Protein AF-A0A2P2LK93-F1 (afdb_monomer_lite)

Sequence (217 aa):
MELDEVPLDDKAKRMRDLLSSFYSPDPSTVSGNSSKYASLDAINSTSFNADQYMNFLMQKSNLEGLLQRHVEMAAEIKNLDTDLQMLVYENYNKFISATDTIKRMNNNIVGMEANMEQLLDRIMSVQSRSDGVNTSLFEKREHIEKLHHTRNLLRKVQISSSVEKSSSYTIYQLGLESVLNQRHMLMQSDSILVQCQSLRYMGIHHSRTVSEHLKMQ

Radius of gyration: 68.13 Å; chains: 1; bounding box: 137×41×182 Å

pLDDT: mean 85.32, std 15.32, range [38.38, 98.44]

InterPro domains:
  IPR014812 Vacuolar protein sorting-associated protein 51 [PTHR15954] (7-159)

Structure (mmCIF, N/CA/C/O backbone):
data_AF-A0A2P2LK93-F1
#
_entry.id   AF-A0A2P2LK93-F1
#
loop_
_atom_site.group_PDB
_atom_site.id
_atom_site.type_symbol
_atom_site.label_atom_id
_atom_site.label_alt_id
_atom_site.label_comp_id
_atom_site.label_asym_id
_atom_site.label_entity_id
_atom_site.label_seq_id
_atom_site.pdbx_PDB_ins_code
_atom_site.Cartn_x
_atom_site.Cartn_y
_atom_site.Cartn_z
_atom_site.occupancy
_atom_site.B_iso_or_equiv
_atom_site.auth_seq_id
_atom_site.auth_comp_id
_atom_site.auth_asym_id
_atom_site.auth_atom_id
_atom_site.pdbx_PDB_model_num
ATOM 1 N N . MET A 1 1 ? 23.105 -23.025 8.596 1.00 41.47 1 MET A N 1
ATOM 2 C CA . MET A 1 1 ? 22.059 -22.198 9.224 1.00 41.47 1 MET A CA 1
ATOM 3 C C . MET A 1 1 ? 20.766 -22.955 8.968 1.00 41.47 1 MET A C 1
ATOM 5 O O . MET A 1 1 ? 20.229 -22.869 7.875 1.00 41.47 1 MET A O 1
ATOM 9 N N . GLU A 1 2 ? 20.433 -23.868 9.881 1.00 38.38 2 GLU A N 1
ATOM 10 C CA . GLU A 1 2 ? 19.249 -24.736 9.805 1.00 38.38 2 GLU A CA 1
ATOM 11 C C . GLU A 1 2 ? 18.001 -23.869 9.993 1.00 38.38 2 GLU A C 1
ATOM 13 O O . GLU A 1 2 ? 17.882 -23.165 10.995 1.00 38.38 2 GLU A O 1
ATOM 18 N N . LEU A 1 3 ? 17.116 -23.866 8.997 1.00 47.88 3 LEU A N 1
ATOM 19 C CA . LEU A 1 3 ? 15.789 -23.275 9.104 1.00 47.88 3 LEU A CA 1
ATOM 20 C C . LEU A 1 3 ? 14.894 -24.305 9.788 1.00 47.88 3 LEU A C 1
ATOM 22 O O . LEU A 1 3 ? 14.377 -25.214 9.145 1.00 47.88 3 LEU A O 1
ATOM 26 N N . ASP A 1 4 ? 14.774 -24.167 11.103 1.00 49.56 4 ASP A N 1
ATOM 27 C CA . ASP A 1 4 ? 13.826 -24.907 11.928 1.00 49.56 4 ASP A CA 1
ATOM 28 C C . ASP A 1 4 ? 12.408 -24.371 11.640 1.00 49.56 4 ASP A C 1
ATOM 30 O O . ASP A 1 4 ? 11.878 -23.493 12.325 1.00 49.56 4 ASP A O 1
ATOM 34 N N . GLU A 1 5 ? 11.827 -24.823 10.525 1.00 54.38 5 GLU A N 1
ATOM 35 C CA . GLU A 1 5 ? 10.413 -24.636 10.190 1.00 54.38 5 GLU A CA 1
ATOM 36 C C . GLU A 1 5 ? 9.576 -25.497 11.143 1.00 54.38 5 GLU A C 1
ATOM 38 O O . GLU A 1 5 ? 9.179 -26.618 10.823 1.00 54.38 5 GLU A O 1
ATOM 43 N N . VAL A 1 6 ? 9.322 -24.976 12.346 1.00 58.75 6 VAL A N 1
ATOM 44 C CA . VAL A 1 6 ? 8.365 -25.579 13.280 1.00 58.75 6 VAL A CA 1
ATOM 45 C C . VAL A 1 6 ? 7.000 -25.648 12.576 1.00 58.75 6 VAL A C 1
ATOM 47 O O . VAL A 1 6 ? 6.449 -24.593 12.236 1.00 58.75 6 VAL A O 1
ATOM 50 N N . PRO A 1 7 ? 6.432 -26.848 12.345 1.00 65.25 7 PRO A N 1
ATOM 51 C CA . PRO A 1 7 ? 5.197 -27.002 11.589 1.00 65.25 7 PRO A CA 1
ATOM 52 C C . PRO A 1 7 ? 4.061 -26.179 12.207 1.00 65.25 7 PRO A C 1
ATOM 54 O O . PRO A 1 7 ? 3.822 -26.228 13.414 1.00 65.25 7 PRO A O 1
ATOM 57 N N . LEU A 1 8 ? 3.324 -25.439 11.370 1.00 60.97 8 LEU A N 1
ATOM 58 C CA . LEU A 1 8 ? 2.170 -24.595 11.737 1.00 60.97 8 LEU A CA 1
ATOM 59 C C . LEU A 1 8 ? 1.157 -25.274 12.684 1.00 60.97 8 LEU A C 1
ATOM 61 O O . LEU A 1 8 ? 0.471 -24.590 13.450 1.00 60.97 8 LEU A O 1
ATOM 65 N N . ASP A 1 9 ? 1.084 -26.605 12.656 1.00 77.50 9 ASP A N 1
ATOM 66 C CA . ASP A 1 9 ? 0.207 -27.416 13.499 1.00 77.50 9 ASP A CA 1
ATOM 67 C C . ASP A 1 9 ? 0.570 -27.347 14.994 1.00 77.50 9 ASP A C 1
ATOM 69 O O . ASP A 1 9 ? -0.321 -27.271 15.840 1.00 77.50 9 ASP A O 1
ATOM 73 N N . ASP A 1 10 ? 1.855 -27.232 15.347 1.00 85.19 10 ASP A N 1
ATOM 74 C CA . ASP A 1 10 ? 2.288 -27.148 16.749 1.00 85.19 10 ASP A CA 1
ATOM 75 C C . ASP A 1 10 ? 1.829 -25.848 17.411 1.00 85.19 10 ASP A C 1
ATOM 77 O O . ASP A 1 10 ? 1.423 -25.828 18.576 1.00 85.19 10 ASP A O 1
ATOM 81 N N . LYS A 1 11 ? 1.836 -24.744 16.657 1.00 84.12 11 LYS A N 1
ATOM 82 C CA . LYS A 1 11 ? 1.329 -23.452 17.133 1.00 84.12 11 LYS A CA 1
ATOM 83 C C . LYS A 1 11 ? -0.186 -23.498 17.321 1.00 84.12 11 LYS A C 1
ATOM 85 O O . LYS A 1 11 ? -0.689 -23.039 18.347 1.00 84.12 11 LYS A O 1
ATOM 90 N N . ALA A 1 12 ? -0.907 -24.076 16.361 1.00 86.12 12 ALA A N 1
ATOM 91 C CA . ALA A 1 12 ? -2.357 -24.225 16.433 1.00 86.12 12 ALA A CA 1
ATOM 92 C C . ALA A 1 12 ? -2.788 -25.163 17.574 1.00 86.12 12 ALA A C 1
ATOM 94 O O . ALA A 1 12 ? -3.798 -24.917 18.236 1.00 86.12 12 ALA A O 1
ATOM 95 N N . LYS A 1 13 ? -2.012 -26.217 17.842 1.00 88.88 13 LYS A N 1
ATOM 96 C CA . LYS A 1 13 ? -2.227 -27.136 18.962 1.00 88.88 13 LYS A CA 1
ATOM 97 C C . LYS A 1 13 ? -1.983 -26.452 20.308 1.00 88.88 13 LYS A C 1
ATOM 99 O O . LYS A 1 13 ? -2.876 -26.465 21.146 1.00 88.88 13 LYS A O 1
ATOM 104 N N . ARG A 1 14 ? -0.863 -25.733 20.467 1.00 88.75 14 ARG A N 1
ATOM 105 C CA . ARG A 1 14 ? -0.585 -24.935 21.680 1.00 88.75 14 ARG A CA 1
ATOM 106 C C . ARG A 1 14 ? -1.659 -23.884 21.947 1.00 88.75 14 ARG A C 1
ATOM 108 O O . ARG A 1 14 ? -2.042 -23.683 23.093 1.00 88.75 14 ARG A O 1
ATOM 115 N N . MET A 1 15 ? -2.161 -23.222 20.903 1.00 88.56 15 MET A N 1
ATOM 116 C CA . MET A 1 15 ? -3.260 -22.263 21.041 1.00 88.56 15 MET A CA 1
ATOM 117 C C . MET A 1 15 ? -4.562 -22.936 21.484 1.00 88.56 15 MET A C 1
ATOM 119 O O . MET A 1 15 ? -5.250 -22.395 22.344 1.00 88.56 15 MET A O 1
ATOM 123 N N . ARG A 1 16 ? -4.895 -24.112 20.939 1.00 87.62 16 ARG A N 1
ATOM 124 C CA . ARG A 1 16 ? -6.069 -24.884 21.372 1.00 87.62 16 ARG A CA 1
ATOM 125 C C . ARG A 1 16 ? -5.955 -25.344 22.821 1.00 87.62 16 ARG A C 1
ATOM 127 O O . ARG A 1 16 ? -6.912 -25.160 23.561 1.00 87.62 16 ARG A O 1
ATOM 134 N N . ASP A 1 17 ? -4.802 -25.862 23.237 1.00 89.62 17 ASP A N 1
ATOM 135 C CA . ASP A 1 17 ? -4.581 -26.310 24.618 1.00 89.62 17 ASP A CA 1
ATOM 136 C C . ASP A 1 17 ? -4.655 -25.135 25.606 1.00 89.62 17 ASP A C 1
ATOM 138 O O . ASP A 1 17 ? -5.280 -25.239 26.663 1.00 89.62 17 ASP A O 1
ATOM 142 N N . LEU A 1 18 ? -4.095 -23.978 25.231 1.00 90.75 18 LEU A N 1
ATOM 143 C CA . LEU A 1 18 ? -4.173 -22.759 26.033 1.00 90.75 18 LEU A CA 1
ATOM 144 C C . LEU A 1 18 ? -5.621 -22.281 26.186 1.00 90.75 18 LEU A C 1
ATOM 146 O O . LEU A 1 18 ? -6.071 -22.030 27.300 1.00 90.75 18 LEU A O 1
ATOM 150 N N . LEU A 1 19 ? -6.367 -22.191 25.083 1.00 88.31 19 LEU A N 1
ATOM 151 C CA . LEU A 1 19 ? -7.776 -21.795 25.114 1.00 88.31 19 LEU A CA 1
ATOM 152 C C . LEU A 1 19 ? -8.625 -22.816 25.882 1.00 88.31 19 LEU A C 1
ATOM 154 O O . LEU A 1 19 ? -9.484 -22.425 26.666 1.00 88.31 19 LEU A O 1
ATOM 158 N N . SER A 1 20 ? -8.351 -24.112 25.734 1.00 83.94 20 SER A N 1
ATOM 159 C CA . SER A 1 20 ? -9.028 -25.157 26.504 1.00 83.94 20 SER A CA 1
ATOM 160 C C . SER A 1 20 ? -8.798 -24.980 28.003 1.00 83.94 20 SER A C 1
ATOM 162 O O . SER A 1 20 ? -9.737 -25.144 28.770 1.00 83.94 20 SER A O 1
ATOM 164 N N . SER A 1 21 ? -7.597 -24.594 28.438 1.00 83.38 21 SER A N 1
ATOM 165 C CA . SER A 1 21 ? -7.315 -24.312 29.853 1.00 83.38 21 SER A CA 1
ATOM 166 C C . SER A 1 21 ? -8.154 -23.149 30.410 1.00 83.38 21 SER A C 1
ATOM 168 O O . SER A 1 21 ? -8.634 -23.222 31.536 1.00 83.38 21 SER A O 1
ATOM 170 N N . PHE A 1 22 ? -8.393 -22.098 29.613 1.00 81.75 22 PHE A N 1
ATOM 171 C CA . PHE A 1 22 ? -9.168 -20.924 30.043 1.00 81.75 22 PHE A CA 1
ATOM 172 C C . PHE A 1 22 ? -10.690 -21.100 29.969 1.00 81.75 22 PHE A C 1
ATOM 174 O O . PHE A 1 22 ? -11.408 -20.439 30.715 1.00 81.75 22 PHE A O 1
ATOM 181 N N . TYR A 1 23 ? -11.183 -21.947 29.062 1.00 85.25 23 TYR A N 1
ATOM 182 C CA . TYR A 1 23 ? -12.616 -22.078 28.767 1.00 85.25 23 TYR A CA 1
ATOM 183 C C . TYR A 1 23 ? -13.202 -23.461 29.089 1.00 85.25 23 TYR A C 1
ATOM 185 O O . TYR A 1 23 ? -14.392 -23.677 28.854 1.00 85.25 23 TYR A O 1
ATOM 193 N N . SER A 1 24 ? -12.413 -24.406 29.616 1.00 77.19 24 SER A N 1
ATOM 194 C CA . SER A 1 24 ? -12.973 -25.665 30.122 1.00 77.19 24 SER A CA 1
ATOM 195 C C . SER A 1 24 ? -13.895 -25.362 31.303 1.00 77.19 24 SER A C 1
ATOM 197 O O . SER A 1 24 ? -13.476 -24.655 32.221 1.00 77.19 24 SER A O 1
ATOM 199 N N . PRO A 1 25 ? -15.134 -25.881 31.314 1.00 68.38 25 PRO A N 1
ATOM 200 C CA . PRO A 1 25 ? -16.009 -25.743 32.466 1.00 68.38 25 PRO A CA 1
ATOM 201 C C . PRO A 1 25 ? -15.323 -26.378 33.674 1.00 68.38 25 PRO A C 1
ATOM 203 O O . PRO A 1 25 ? -14.997 -27.566 33.648 1.00 68.38 25 PRO A O 1
ATOM 206 N N . ASP A 1 26 ? -15.090 -25.590 34.722 1.00 54.84 26 ASP A N 1
ATOM 207 C CA . ASP A 1 26 ? -14.666 -26.118 36.013 1.00 54.84 26 ASP A CA 1
ATOM 208 C C . ASP A 1 26 ? -15.698 -27.184 36.439 1.00 54.84 26 ASP A C 1
ATOM 210 O O . ASP A 1 26 ? -16.900 -26.873 36.464 1.00 54.84 26 ASP A O 1
ATOM 214 N N . PRO A 1 27 ? -15.297 -28.436 36.747 1.00 57.62 27 PRO A N 1
ATOM 215 C CA . PRO A 1 27 ? -16.216 -29.479 37.214 1.00 57.62 27 PRO A CA 1
ATOM 216 C C . PRO A 1 27 ? -17.018 -29.068 38.462 1.00 57.62 27 PRO A C 1
ATOM 218 O O . PRO A 1 27 ? -18.046 -29.680 38.759 1.00 57.62 27 PRO A O 1
ATOM 221 N N . SER A 1 28 ? -16.623 -27.987 39.139 1.00 54.56 28 SER A N 1
ATOM 222 C CA . SER A 1 28 ? -17.391 -27.326 40.199 1.00 54.56 28 SER A CA 1
ATOM 223 C C . SER A 1 28 ? -18.741 -26.747 39.735 1.00 54.56 28 SER A C 1
ATOM 225 O O . SER A 1 28 ? -19.612 -26.499 40.564 1.00 54.56 28 SER A O 1
ATOM 227 N N . THR A 1 29 ? -18.954 -26.556 38.426 1.00 55.12 29 THR A N 1
ATOM 228 C CA . THR A 1 29 ? -20.177 -25.944 37.864 1.00 55.12 29 THR A CA 1
ATOM 229 C C . THR A 1 29 ? -21.229 -26.944 37.368 1.00 55.12 29 THR A C 1
ATOM 231 O O . THR A 1 29 ? -22.346 -26.535 37.059 1.00 55.12 29 THR A O 1
ATOM 234 N N . VAL A 1 30 ? -20.925 -28.252 37.325 1.00 51.25 30 VAL A N 1
ATOM 235 C CA . VAL A 1 30 ? -21.835 -29.275 36.751 1.00 51.25 30 VAL A CA 1
ATOM 236 C C . VAL A 1 30 ? -22.258 -30.361 37.755 1.00 51.25 30 VAL A C 1
ATOM 238 O O . VAL A 1 30 ? -23.148 -31.159 37.466 1.00 51.25 30 VAL A O 1
ATOM 241 N N . SER A 1 31 ? -21.728 -30.376 38.983 1.00 44.94 31 SER A N 1
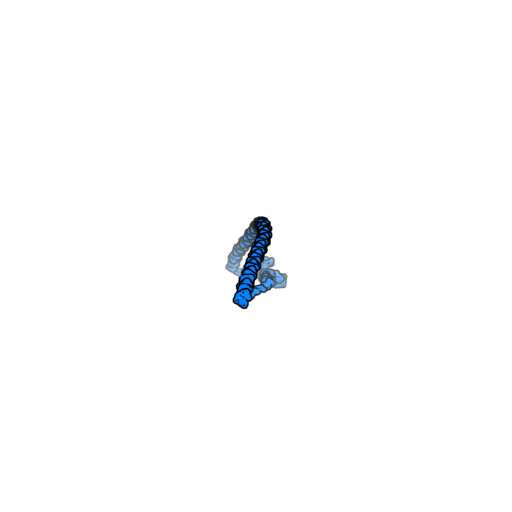ATOM 242 C CA . SER A 1 31 ? -22.169 -31.336 40.010 1.00 44.94 31 SER A CA 1
ATOM 243 C C . SER A 1 31 ? -23.376 -30.821 40.804 1.00 44.94 31 SER A C 1
ATOM 245 O O . SER A 1 31 ? -23.302 -30.479 41.982 1.00 44.94 31 SER A O 1
ATOM 247 N N . GLY A 1 32 ? -24.522 -30.748 40.133 1.00 49.50 32 GLY A N 1
ATOM 248 C CA . GLY A 1 32 ? -25.798 -30.331 40.710 1.00 49.50 32 GLY A CA 1
ATOM 249 C C . GLY A 1 32 ? -26.542 -31.423 41.477 1.00 49.50 32 GLY A C 1
ATOM 250 O O . GLY A 1 32 ? -27.755 -31.455 41.350 1.00 49.50 32 GLY A O 1
ATOM 251 N N . ASN A 1 33 ? -25.877 -32.327 42.213 1.00 50.75 33 ASN A N 1
ATOM 252 C CA . ASN A 1 33 ? -26.551 -33.318 43.072 1.00 50.75 33 ASN A CA 1
ATOM 253 C C . ASN A 1 33 ? -25.599 -34.007 44.076 1.00 50.75 33 ASN A C 1
ATOM 255 O O . ASN A 1 33 ? -25.151 -35.118 43.818 1.00 50.75 33 ASN A O 1
ATOM 259 N N . SER A 1 34 ? -25.341 -33.393 45.242 1.00 42.69 34 SER A N 1
ATOM 260 C CA . SER A 1 34 ? -25.194 -34.090 46.544 1.00 42.69 34 SER A CA 1
ATOM 261 C C . SER A 1 34 ? -24.685 -33.151 47.645 1.00 42.69 34 SER A C 1
ATOM 263 O O . SER A 1 34 ? -23.502 -32.829 47.685 1.00 42.69 34 SER A O 1
ATOM 265 N N . SER A 1 35 ? -25.579 -32.759 48.557 1.00 39.75 35 SER A N 1
ATOM 266 C CA . SER A 1 35 ? -25.348 -32.461 49.985 1.00 39.75 35 SER A CA 1
ATOM 267 C C . SER A 1 35 ? -26.412 -31.462 50.439 1.00 39.75 35 SER A C 1
ATOM 269 O O . SER A 1 35 ? -26.399 -30.302 50.043 1.00 39.75 35 SER A O 1
ATOM 271 N N . LYS A 1 36 ? -27.327 -31.894 51.313 1.00 45.50 36 LYS A N 1
ATOM 272 C CA . LYS A 1 36 ? -28.320 -31.040 51.997 1.00 45.50 36 LYS A CA 1
ATOM 273 C C . LYS A 1 36 ? -27.698 -30.039 52.990 1.00 45.50 36 LYS A C 1
ATOM 275 O O . LYS A 1 36 ? -28.417 -29.410 53.755 1.00 45.50 36 LYS A O 1
ATOM 280 N N . TYR A 1 37 ? -26.382 -29.871 52.938 1.00 46.03 37 TYR A N 1
ATOM 281 C CA . TYR A 1 37 ? -25.634 -28.817 53.595 1.00 46.03 37 TYR A CA 1
ATOM 282 C C . TYR A 1 37 ? -24.634 -28.276 52.571 1.00 46.03 37 TYR A C 1
ATOM 284 O O . TYR A 1 37 ? -23.429 -28.509 52.673 1.00 46.03 37 TYR A O 1
ATOM 292 N N . ALA A 1 38 ? -25.119 -27.567 51.545 1.00 49.81 38 ALA A N 1
ATOM 293 C CA . ALA A 1 38 ? -24.309 -26.468 51.033 1.00 49.81 38 ALA A CA 1
ATOM 294 C C . ALA A 1 38 ? -23.956 -25.647 52.277 1.00 49.81 38 ALA A C 1
ATOM 296 O O . ALA A 1 38 ? -24.869 -25.262 53.010 1.00 49.81 38 ALA A O 1
ATOM 297 N N . SER A 1 39 ? -22.662 -25.564 52.602 1.00 58.31 39 SER A N 1
ATOM 298 C CA . SER A 1 39 ? -22.162 -24.890 53.803 1.00 58.31 39 SER A CA 1
ATOM 299 C C . SER A 1 39 ? -22.986 -23.626 54.014 1.00 58.31 39 SER A C 1
ATOM 301 O O . SER A 1 39 ? -23.055 -22.818 53.092 1.00 58.31 39 SER A O 1
ATOM 303 N N . LEU A 1 40 ? -23.668 -23.472 55.156 1.00 59.81 40 LEU A N 1
ATOM 304 C CA . LEU A 1 40 ? -24.533 -22.305 55.377 1.00 59.81 40 LEU A CA 1
ATOM 305 C C . LEU A 1 40 ? -23.759 -20.977 55.211 1.00 59.81 40 LEU A C 1
ATOM 307 O O . LEU A 1 40 ? -24.388 -19.950 55.015 1.00 59.81 40 LEU A O 1
ATOM 311 N N . ASP A 1 41 ? -22.418 -21.011 55.212 1.00 61.50 41 ASP A N 1
ATOM 312 C CA . ASP A 1 41 ? -21.501 -19.904 54.901 1.00 61.50 41 ASP A CA 1
ATOM 313 C C . ASP A 1 41 ? -21.276 -19.614 53.395 1.00 61.50 41 ASP A C 1
ATOM 315 O O . ASP A 1 41 ? -20.543 -18.688 53.046 1.00 61.50 41 ASP A O 1
ATOM 319 N N . ALA A 1 42 ? -21.868 -20.373 52.469 1.00 73.75 42 ALA A N 1
ATOM 320 C CA . ALA A 1 42 ? -21.656 -20.223 51.026 1.00 73.75 42 ALA A CA 1
ATOM 321 C C . ALA A 1 42 ? -22.516 -19.094 50.419 1.00 73.75 42 ALA A C 1
ATOM 323 O O . ALA A 1 42 ? -23.466 -19.343 49.674 1.00 73.75 42 ALA A O 1
ATOM 324 N N . ILE A 1 43 ? -22.148 -17.843 50.709 1.00 81.69 43 ILE A N 1
ATOM 325 C CA . ILE A 1 43 ? -22.846 -16.621 50.259 1.00 81.69 43 ILE A CA 1
ATOM 326 C C . ILE A 1 43 ? -22.917 -16.449 48.729 1.00 81.69 43 ILE A C 1
ATOM 328 O O . ILE A 1 43 ? -23.822 -15.794 48.227 1.00 81.69 43 ILE A O 1
ATOM 332 N N . ASN A 1 44 ? -22.001 -17.075 47.983 1.00 85.06 44 ASN A N 1
ATOM 333 C CA . ASN A 1 44 ? -21.920 -16.989 46.518 1.00 85.06 44 ASN A CA 1
ATOM 334 C C . ASN A 1 44 ? -22.750 -18.065 45.790 1.00 85.06 44 ASN A C 1
ATOM 336 O O . ASN A 1 44 ? -22.669 -18.197 44.570 1.00 85.06 44 ASN A O 1
ATOM 340 N N . SER A 1 45 ? -23.509 -18.886 46.523 1.00 87.38 45 SER A N 1
ATOM 341 C CA . SER A 1 45 ? -24.330 -19.943 45.932 1.00 87.38 45 SER A CA 1
ATOM 342 C C . SER A 1 45 ? -25.626 -19.387 45.336 1.00 87.38 45 SER A C 1
ATOM 344 O O . SER A 1 45 ? -26.286 -18.538 45.927 1.00 87.38 45 SER A O 1
ATOM 346 N N . THR A 1 46 ? -26.067 -19.943 44.206 1.00 84.06 46 THR A N 1
ATOM 347 C CA . THR A 1 46 ? -27.353 -19.599 43.571 1.00 84.06 46 THR A CA 1
ATOM 348 C C . THR A 1 46 ? -28.574 -19.942 44.431 1.00 84.06 46 THR A C 1
ATOM 350 O O . THR A 1 46 ? -29.666 -19.454 44.162 1.00 84.06 46 THR A O 1
ATOM 353 N N . SER A 1 47 ? -28.409 -20.784 45.455 1.00 85.75 47 SER A N 1
ATOM 354 C CA . SER A 1 47 ? -29.444 -21.138 46.434 1.00 85.75 47 SER A CA 1
ATOM 355 C C . SER A 1 47 ? -29.266 -20.432 47.784 1.00 85.75 47 SER A C 1
ATOM 357 O O . SER A 1 47 ? -29.778 -20.913 48.795 1.00 85.75 47 SER A O 1
ATOM 359 N N . PHE A 1 48 ? -28.507 -19.333 47.835 1.00 87.31 48 PHE A N 1
ATOM 360 C CA . PHE A 1 48 ? -28.290 -18.577 49.066 1.00 87.31 48 PHE A CA 1
ATOM 361 C C . PHE A 1 48 ? -29.610 -18.042 49.646 1.00 87.31 48 PHE A C 1
ATOM 363 O O . PHE A 1 48 ? -30.425 -17.445 48.942 1.00 87.31 48 PHE A O 1
ATOM 370 N N . ASN A 1 49 ? -29.812 -18.245 50.950 1.00 86.25 49 ASN A N 1
ATOM 371 C CA . ASN A 1 49 ? -30.957 -17.728 51.693 1.00 86.25 49 ASN A CA 1
ATOM 372 C C . ASN A 1 49 ? -30.462 -16.830 52.836 1.00 86.25 49 ASN A C 1
ATOM 374 O O . ASN A 1 49 ? -29.860 -17.312 53.798 1.00 86.25 49 ASN A O 1
ATOM 378 N N . ALA A 1 50 ? -30.733 -15.527 52.722 1.00 87.75 50 ALA A N 1
ATOM 379 C CA . ALA A 1 50 ? -30.253 -14.519 53.664 1.00 87.75 50 ALA A CA 1
ATOM 380 C C . ALA A 1 50 ? -30.788 -14.730 55.089 1.00 87.75 50 ALA A C 1
ATOM 382 O O . ALA A 1 50 ? -30.036 -14.586 56.050 1.00 87.75 50 ALA A O 1
ATOM 383 N N . ASP A 1 51 ? -32.054 -15.131 55.234 1.00 87.88 51 ASP A N 1
ATOM 384 C CA . ASP A 1 51 ? -32.678 -15.334 56.543 1.00 87.88 51 ASP A CA 1
ATOM 385 C C . ASP A 1 51 ? -32.054 -16.521 57.288 1.00 87.88 51 ASP A C 1
ATOM 387 O O . ASP A 1 51 ? -31.766 -16.432 58.482 1.00 87.88 51 ASP A O 1
ATOM 391 N N . GLN A 1 52 ? -31.796 -17.637 56.599 1.00 88.00 52 GLN A N 1
ATOM 392 C CA . GLN A 1 52 ? -31.125 -18.801 57.192 1.00 88.00 52 GLN A CA 1
ATOM 393 C C . GLN A 1 52 ? -29.671 -18.492 57.557 1.00 88.00 52 GLN A C 1
ATOM 395 O O . GLN A 1 52 ? -29.224 -18.874 58.640 1.00 88.00 52 GLN A O 1
ATOM 400 N N . TYR A 1 53 ? -28.955 -17.764 56.696 1.00 87.50 53 TYR A N 1
ATOM 401 C CA . TYR A 1 53 ? -27.590 -17.313 56.968 1.00 87.50 53 TYR A CA 1
ATOM 402 C C . TYR A 1 53 ? -27.528 -16.389 58.189 1.00 87.50 53 TYR A C 1
ATOM 404 O O . TYR A 1 53 ? -26.696 -16.589 59.072 1.00 87.50 53 TYR A O 1
ATOM 412 N N . MET A 1 54 ? -28.451 -15.429 58.289 1.00 88.06 54 MET A N 1
ATOM 413 C CA . MET A 1 54 ? -28.503 -14.484 59.403 1.00 88.06 54 MET A CA 1
ATOM 414 C C . MET A 1 54 ? -28.851 -15.174 60.725 1.00 88.06 54 MET A C 1
ATOM 416 O O . MET A 1 54 ? -28.191 -14.934 61.735 1.00 88.06 54 MET A O 1
ATOM 420 N N . ASN A 1 55 ? -29.833 -16.084 60.724 1.00 87.81 55 ASN A N 1
ATOM 421 C CA . ASN A 1 55 ? -30.172 -16.882 61.907 1.00 87.81 55 ASN A CA 1
ATOM 422 C C . ASN A 1 55 ? -28.985 -17.736 62.377 1.00 87.81 55 ASN A C 1
ATOM 424 O O . ASN A 1 55 ? -28.715 -17.822 63.576 1.00 87.81 55 ASN A O 1
ATOM 428 N N . PHE A 1 56 ? -28.246 -18.334 61.441 1.00 85.94 56 PHE A N 1
ATOM 429 C CA . PHE A 1 56 ? -27.030 -19.084 61.741 1.00 85.94 56 PHE A CA 1
ATOM 430 C C . PHE A 1 56 ? -25.928 -18.189 62.331 1.00 85.94 56 PHE A C 1
ATOM 432 O O . PHE A 1 56 ? -25.318 -18.546 63.341 1.00 85.94 56 PHE A O 1
ATOM 439 N N . LEU A 1 57 ? -25.712 -16.998 61.764 1.00 85.94 57 LEU A N 1
ATOM 440 C CA . LEU A 1 57 ? -24.744 -16.020 62.268 1.00 85.94 57 LEU A CA 1
ATOM 441 C C . LEU A 1 57 ? -25.084 -15.549 63.683 1.00 85.94 57 LEU A C 1
ATOM 443 O O . LEU A 1 57 ? -24.202 -15.528 64.540 1.00 85.94 57 LEU A O 1
ATOM 447 N N . MET A 1 58 ? -26.354 -15.239 63.950 1.00 86.19 58 MET A N 1
ATOM 448 C CA . MET A 1 58 ? -26.827 -14.828 65.276 1.00 86.19 58 MET A CA 1
ATOM 449 C C . MET A 1 58 ? -26.648 -15.916 66.341 1.00 86.19 58 MET A C 1
ATOM 451 O O . MET A 1 58 ? -26.408 -15.595 67.500 1.00 86.19 58 MET A O 1
ATOM 455 N N . GLN A 1 59 ? -26.758 -17.197 65.971 1.00 87.06 59 GLN A N 1
ATOM 456 C CA . GLN A 1 59 ? -26.534 -18.312 66.900 1.00 87.06 59 GLN A CA 1
ATOM 457 C C . GLN A 1 59 ? -25.045 -18.594 67.150 1.00 87.06 59 GLN A C 1
ATOM 459 O O . GLN A 1 59 ? -24.689 -19.099 68.213 1.00 87.06 59 GLN A O 1
ATOM 464 N N . LYS A 1 60 ? -24.175 -18.303 66.175 1.00 85.38 60 LYS A N 1
ATOM 465 C CA . LYS A 1 60 ? -22.758 -18.702 66.189 1.00 85.38 60 LYS A CA 1
ATOM 466 C C . LYS A 1 60 ? -21.793 -17.585 66.602 1.00 85.38 60 LYS A C 1
ATOM 468 O O . LYS A 1 60 ? -20.686 -17.885 67.044 1.00 85.38 60 LYS A O 1
ATOM 473 N N . SER A 1 61 ? -22.178 -16.318 66.455 1.00 85.94 61 SER A N 1
ATOM 474 C CA . SER A 1 61 ? -21.320 -15.155 66.721 1.00 85.94 61 SER A CA 1
ATOM 475 C C . SER A 1 61 ? -21.858 -14.278 67.853 1.00 85.94 61 SER A C 1
ATOM 477 O O . SER A 1 61 ? -23.060 -14.208 68.097 1.00 85.94 61 SER A O 1
ATOM 479 N N . ASN A 1 62 ? -20.950 -13.615 68.573 1.00 90.31 62 ASN A N 1
ATOM 480 C CA . ASN A 1 62 ? -21.305 -12.576 69.537 1.00 90.31 62 ASN A CA 1
ATOM 481 C C . ASN A 1 62 ? -21.467 -11.218 68.823 1.00 90.31 62 ASN A C 1
ATOM 483 O O . ASN A 1 62 ? -21.138 -11.082 67.645 1.00 90.31 62 ASN A O 1
ATOM 487 N N . LEU A 1 63 ? -21.966 -10.204 69.537 1.00 89.19 63 LEU A N 1
ATOM 488 C CA . LEU A 1 63 ? -22.237 -8.880 68.961 1.00 89.19 63 LEU A CA 1
ATOM 489 C C . LEU A 1 63 ? -21.003 -8.249 68.289 1.00 89.19 63 LEU A C 1
ATOM 491 O O . LEU A 1 63 ? -21.133 -7.655 67.224 1.00 89.19 63 LEU A O 1
ATOM 495 N N . GLU A 1 64 ? -19.820 -8.417 68.883 1.00 91.88 64 GLU A N 1
ATOM 496 C CA . GLU A 1 64 ? -18.560 -7.901 68.335 1.00 91.88 64 GLU A CA 1
ATOM 497 C C . GLU A 1 64 ? -18.213 -8.567 66.997 1.00 91.88 64 GLU A C 1
ATOM 499 O O . GLU A 1 64 ? -17.907 -7.890 66.019 1.00 91.88 64 GLU A O 1
ATOM 504 N N . GLY A 1 65 ? -18.345 -9.895 66.915 1.00 89.19 65 GLY A N 1
ATOM 505 C CA . GLY A 1 65 ? -18.140 -10.638 65.673 1.00 89.19 65 GLY A CA 1
ATOM 506 C C . GLY A 1 65 ? -19.142 -10.254 64.584 1.00 89.19 65 GLY A C 1
ATOM 507 O O . GLY A 1 65 ? -18.774 -10.160 63.413 1.00 89.19 65 GLY A O 1
ATOM 508 N N . LEU A 1 66 ? -20.393 -9.970 64.961 1.00 90.69 66 LEU A N 1
ATOM 509 C CA . LEU A 1 66 ? -21.415 -9.506 64.024 1.00 90.69 66 LEU A CA 1
ATOM 510 C C . LEU A 1 66 ? -21.101 -8.098 63.489 1.00 90.69 66 LEU A C 1
ATOM 512 O O . LEU A 1 66 ? -21.262 -7.843 62.295 1.00 90.69 66 LEU A O 1
ATOM 516 N N . LEU A 1 67 ? -20.614 -7.199 64.349 1.00 92.94 67 LEU A N 1
ATOM 517 C CA . LEU A 1 67 ? -20.213 -5.845 63.965 1.00 92.94 67 LEU A CA 1
ATOM 518 C C . LEU A 1 67 ? -18.985 -5.863 63.049 1.00 92.94 67 LEU A C 1
ATOM 520 O O . LEU A 1 67 ? -18.986 -5.201 62.011 1.00 92.94 67 LEU A O 1
ATOM 524 N N . GLN A 1 68 ? -17.985 -6.680 63.378 1.00 93.62 68 GLN A N 1
ATOM 525 C CA . GLN A 1 68 ? -16.815 -6.896 62.531 1.00 93.62 68 GLN A CA 1
ATOM 526 C C . GLN A 1 68 ? -17.223 -7.437 61.152 1.00 93.62 68 GLN A C 1
ATOM 528 O O . GLN A 1 68 ? -16.799 -6.900 60.128 1.00 93.62 68 GLN A O 1
ATOM 533 N N . ARG A 1 69 ? -18.124 -8.431 61.106 1.00 89.69 69 ARG A N 1
ATOM 534 C CA . ARG A 1 69 ? -18.624 -8.988 59.842 1.00 89.69 69 ARG A CA 1
ATOM 535 C C . ARG A 1 69 ? -19.370 -7.953 59.002 1.00 89.69 69 ARG A C 1
ATOM 537 O O . ARG A 1 69 ? -19.225 -7.948 57.783 1.00 89.69 69 ARG A O 1
ATOM 544 N N . HIS A 1 70 ? -20.143 -7.067 59.630 1.00 91.50 70 HIS A N 1
ATOM 545 C CA . HIS A 1 70 ? -20.796 -5.955 58.936 1.00 91.50 70 HIS A CA 1
ATOM 546 C C . HIS A 1 70 ? -19.773 -4.995 58.309 1.00 91.50 70 HIS A C 1
ATOM 548 O O . HIS A 1 70 ? -19.923 -4.614 57.150 1.00 91.50 70 HIS A O 1
ATOM 554 N N . VAL A 1 71 ? -18.722 -4.623 59.048 1.00 96.25 71 VAL A N 1
ATOM 555 C CA . VAL A 1 71 ? -17.660 -3.738 58.538 1.00 96.25 71 VAL A CA 1
ATOM 556 C C . VAL A 1 71 ? -16.927 -4.376 57.356 1.00 96.25 71 VAL A C 1
ATOM 558 O O . VAL A 1 71 ? -16.723 -3.717 56.338 1.00 96.25 71 VAL A O 1
ATOM 561 N N . GLU A 1 72 ? -16.580 -5.659 57.458 1.00 94.50 72 GLU A N 1
ATOM 562 C CA . GLU A 1 72 ? -15.951 -6.414 56.368 1.00 94.50 72 GLU A CA 1
ATOM 563 C C . GLU A 1 72 ? -16.835 -6.463 55.124 1.00 94.50 72 GLU A C 1
ATOM 565 O O . GLU A 1 72 ? -16.369 -6.174 54.025 1.00 94.50 72 GLU A O 1
ATOM 570 N N . MET A 1 73 ? -18.122 -6.766 55.295 1.00 93.06 73 MET A N 1
ATOM 571 C CA . MET A 1 73 ? -19.067 -6.864 54.185 1.00 93.06 73 MET A CA 1
ATOM 572 C C . MET A 1 73 ? -19.284 -5.505 53.510 1.00 93.06 73 MET A C 1
ATOM 574 O O . MET A 1 73 ? -19.327 -5.421 52.286 1.00 93.06 73 MET A O 1
ATOM 578 N N . ALA A 1 74 ? -19.348 -4.418 54.284 1.00 96.44 74 ALA A N 1
ATOM 579 C CA . ALA A 1 74 ? -19.423 -3.065 53.738 1.00 96.44 74 ALA A CA 1
ATOM 580 C C . ALA A 1 74 ? -18.167 -2.695 52.925 1.00 96.44 74 ALA A C 1
ATOM 582 O O . ALA A 1 74 ? -18.274 -2.053 51.877 1.00 96.44 74 ALA A O 1
ATOM 583 N N . ALA A 1 75 ? -16.982 -3.116 53.378 1.00 97.31 75 ALA A N 1
ATOM 584 C CA . ALA A 1 75 ? -15.740 -2.930 52.633 1.00 97.31 75 ALA A CA 1
ATOM 585 C C . ALA A 1 75 ? -15.711 -3.774 51.347 1.00 97.31 75 ALA A C 1
ATOM 587 O O . ALA A 1 75 ? -15.333 -3.266 50.293 1.00 97.31 75 ALA A O 1
ATOM 588 N N . GLU A 1 76 ? -16.158 -5.029 51.412 1.00 96.12 76 GLU A N 1
ATOM 589 C CA . GLU A 1 76 ? -16.243 -5.937 50.265 1.00 96.12 76 GLU A CA 1
ATOM 590 C C . GLU A 1 76 ? -17.195 -5.402 49.188 1.00 96.12 76 GLU A C 1
ATOM 592 O O . GLU A 1 76 ? -16.813 -5.333 48.022 1.00 96.12 76 GLU A O 1
ATOM 597 N N . ILE A 1 77 ? -18.379 -4.909 49.574 1.00 95.69 77 ILE A N 1
ATOM 598 C CA . ILE A 1 77 ? -19.336 -4.268 48.654 1.00 95.69 77 ILE A CA 1
ATOM 599 C C . ILE A 1 77 ? -18.681 -3.095 47.915 1.00 95.69 77 ILE A C 1
ATOM 601 O O . ILE A 1 77 ? -18.815 -2.971 46.699 1.00 95.69 77 ILE A O 1
ATOM 605 N N . LYS A 1 78 ? -17.948 -2.237 48.635 1.00 97.75 78 LYS A N 1
ATOM 606 C CA . LYS A 1 78 ? -17.276 -1.079 48.033 1.00 97.75 78 LYS A CA 1
ATOM 607 C C . LYS A 1 78 ? -16.146 -1.489 47.083 1.00 97.75 78 LYS A C 1
ATOM 609 O O . LYS A 1 78 ? -15.968 -0.863 46.036 1.00 97.75 78 LYS A O 1
ATOM 614 N N . ASN A 1 79 ? -15.379 -2.514 47.444 1.00 97.50 79 ASN A N 1
ATOM 615 C CA . ASN A 1 79 ? -14.314 -3.033 46.590 1.00 97.50 79 ASN A CA 1
ATOM 616 C C . ASN A 1 79 ? -14.894 -3.633 45.306 1.00 97.50 79 ASN A C 1
ATOM 618 O O . ASN A 1 79 ? -14.435 -3.281 44.227 1.00 97.50 79 ASN A O 1
ATOM 622 N N . LEU A 1 80 ? -15.961 -4.432 45.409 1.00 96.94 80 LEU A N 1
ATOM 623 C CA . LEU A 1 80 ? -16.650 -5.005 44.250 1.00 96.94 80 LEU A CA 1
ATOM 624 C C . LEU A 1 80 ? -17.218 -3.932 43.312 1.00 96.94 80 LEU A C 1
ATOM 626 O O . LEU A 1 80 ? -17.120 -4.078 42.097 1.00 96.94 80 LEU A O 1
ATOM 630 N N . ASP A 1 81 ? -17.774 -2.842 43.848 1.00 98.00 81 ASP A N 1
ATOM 631 C CA . ASP A 1 81 ? -18.223 -1.706 43.029 1.00 98.00 81 ASP A CA 1
ATOM 632 C C . ASP A 1 81 ? -17.050 -1.039 42.292 1.00 98.00 81 ASP A C 1
ATOM 634 O O . ASP A 1 81 ? -17.129 -0.758 41.095 1.00 98.00 81 ASP A O 1
ATOM 638 N N . THR A 1 82 ? -15.921 -0.858 42.979 1.00 98.25 82 THR A N 1
ATOM 639 C CA . THR A 1 82 ? -14.701 -0.296 42.377 1.00 98.25 82 THR A CA 1
ATOM 640 C C . THR A 1 82 ? -14.151 -1.209 41.276 1.00 98.25 82 THR A C 1
ATOM 642 O O . THR A 1 82 ? -13.800 -0.732 40.195 1.00 98.25 82 THR A O 1
ATOM 645 N N . ASP A 1 83 ? -14.124 -2.521 41.510 1.00 98.06 83 ASP A N 1
ATOM 646 C CA . ASP A 1 83 ? -13.673 -3.519 40.538 1.00 98.06 83 ASP A CA 1
ATOM 647 C C . ASP A 1 83 ? -14.596 -3.575 39.319 1.00 98.06 83 ASP A C 1
ATOM 649 O O . ASP A 1 83 ? -14.127 -3.636 38.179 1.00 98.06 83 ASP A O 1
ATOM 653 N N . LEU A 1 84 ? -15.912 -3.484 39.535 1.00 97.75 84 LEU A N 1
ATOM 654 C CA . LEU A 1 84 ? -16.890 -3.403 38.456 1.00 97.75 84 LEU A CA 1
ATOM 655 C C . LEU A 1 84 ? -16.659 -2.154 37.598 1.00 97.75 84 LEU A C 1
ATOM 657 O O . LEU A 1 84 ? -16.619 -2.250 36.369 1.00 97.75 84 LEU A O 1
ATOM 661 N N . GLN A 1 85 ? -16.469 -0.990 38.224 1.00 98.12 85 GLN A N 1
ATOM 662 C CA . GLN A 1 85 ? -16.175 0.255 37.510 1.00 98.12 85 GLN A CA 1
ATOM 663 C C . GLN A 1 85 ? -14.871 0.156 36.710 1.00 98.12 85 GLN A C 1
ATOM 665 O O . GLN A 1 85 ? -14.827 0.563 35.546 1.00 98.12 85 GLN A O 1
ATOM 670 N N . MET A 1 86 ? -13.826 -0.430 37.298 1.00 98.12 86 MET A N 1
ATOM 671 C CA . MET A 1 86 ? -12.544 -0.654 36.632 1.00 98.12 86 MET A CA 1
ATOM 672 C C . MET A 1 86 ? -12.695 -1.570 35.415 1.00 98.12 86 MET A C 1
ATOM 674 O O . MET A 1 86 ? -12.189 -1.255 34.338 1.00 98.12 86 MET A O 1
ATOM 678 N N . LEU A 1 87 ? -13.441 -2.669 35.550 1.00 98.12 87 LEU A N 1
ATOM 679 C CA . LEU A 1 87 ? -13.703 -3.598 34.453 1.00 98.12 87 LEU A CA 1
ATOM 680 C C . LEU A 1 87 ? -14.431 -2.907 33.297 1.00 98.12 87 LEU A C 1
ATOM 682 O O . LEU A 1 87 ? -14.054 -3.076 32.136 1.00 98.12 87 LEU A O 1
ATOM 686 N N . VAL A 1 88 ? -15.457 -2.116 33.614 1.00 98.12 88 VAL A N 1
ATOM 687 C CA . VAL A 1 88 ? -16.218 -1.344 32.628 1.00 98.12 88 VAL A CA 1
ATOM 688 C C . VAL A 1 88 ? -15.307 -0.349 31.908 1.00 98.12 88 VAL A C 1
ATOM 690 O O . VAL A 1 88 ? -15.326 -0.288 30.679 1.00 98.12 88 VAL A O 1
ATOM 693 N N . TYR A 1 89 ? -14.467 0.383 32.641 1.00 98.19 89 TYR A N 1
ATOM 694 C CA . TYR A 1 89 ? -13.521 1.339 32.065 1.00 98.19 89 TYR A CA 1
ATOM 695 C C . TYR A 1 89 ? -12.514 0.668 31.121 1.00 98.19 89 TYR A C 1
ATOM 697 O O . TYR A 1 89 ? -12.367 1.075 29.966 1.00 98.19 89 TYR A O 1
ATOM 705 N N . GLU A 1 90 ? -11.875 -0.409 31.576 1.00 98.25 90 GLU A N 1
ATOM 706 C CA . GLU A 1 90 ? -10.931 -1.195 30.779 1.00 98.25 90 GLU A CA 1
ATOM 707 C C . GLU A 1 90 ? -11.584 -1.750 29.508 1.00 98.25 90 GLU A C 1
ATOM 709 O O . GLU A 1 90 ? -10.991 -1.751 28.426 1.00 98.25 90 GLU A O 1
ATOM 714 N N . ASN A 1 91 ? -12.828 -2.213 29.616 1.00 97.81 91 ASN A N 1
ATOM 715 C CA . ASN A 1 91 ? -13.570 -2.756 28.491 1.00 97.81 91 ASN A CA 1
ATOM 716 C C . ASN A 1 91 ? -13.954 -1.669 27.470 1.00 97.81 91 ASN A C 1
ATOM 718 O O . ASN A 1 91 ? -13.714 -1.849 26.273 1.00 97.81 91 ASN A O 1
ATOM 722 N N . TYR A 1 92 ? -14.436 -0.506 27.921 1.00 98.25 92 TYR A N 1
ATOM 723 C CA . TYR A 1 92 ? -14.704 0.632 27.038 1.00 98.25 92 TYR A CA 1
ATOM 724 C C . TYR A 1 92 ? -13.438 1.140 26.347 1.00 98.25 92 TYR A C 1
ATOM 726 O O . TYR A 1 92 ? -13.458 1.366 25.138 1.00 98.25 92 TYR A O 1
ATOM 734 N N . ASN A 1 93 ? -12.314 1.244 27.059 1.00 97.88 93 ASN A N 1
ATOM 735 C CA . ASN A 1 93 ? -11.038 1.634 26.456 1.00 97.88 93 ASN A CA 1
ATOM 736 C C . ASN A 1 93 ? -10.589 0.665 25.358 1.00 97.88 93 ASN A C 1
ATOM 738 O O . ASN A 1 93 ? -10.109 1.098 24.303 1.00 97.88 93 ASN A O 1
ATOM 742 N N . LYS A 1 94 ? -10.780 -0.645 25.562 1.00 98.31 94 LYS A N 1
ATOM 743 C CA . LYS A 1 94 ? -10.506 -1.661 24.536 1.00 98.31 94 LYS A CA 1
ATOM 744 C C . LYS A 1 94 ? -11.413 -1.487 23.319 1.00 98.31 94 LYS A C 1
ATOM 746 O O . LYS A 1 94 ? -10.915 -1.544 22.196 1.00 98.31 94 LYS A O 1
ATOM 751 N N . PHE A 1 95 ? -12.703 -1.212 23.511 1.00 98.44 95 PHE A N 1
ATOM 752 C CA . PHE A 1 95 ? -13.626 -0.953 22.401 1.00 98.44 95 PHE A CA 1
ATOM 753 C C . PHE A 1 95 ? -13.298 0.321 21.625 1.00 98.44 95 PHE A C 1
ATOM 755 O O . PHE A 1 95 ? -13.330 0.311 20.391 1.00 98.44 95 PHE A O 1
ATOM 762 N N . ILE A 1 96 ? -12.937 1.398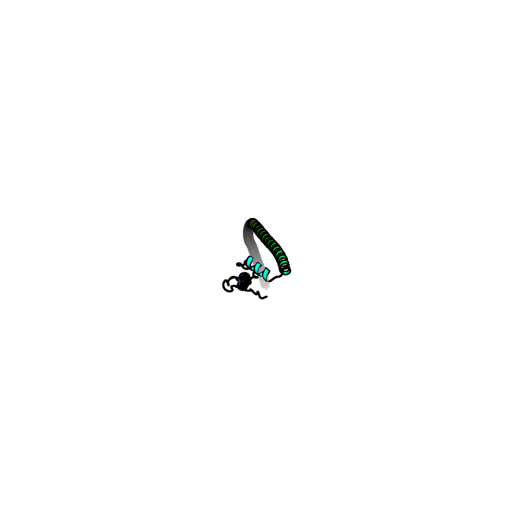 22.320 1.00 97.69 96 ILE A N 1
ATOM 763 C CA . ILE A 1 96 ? -12.498 2.647 21.690 1.00 97.69 96 ILE A CA 1
ATOM 764 C C . ILE A 1 96 ? -11.236 2.382 20.861 1.00 97.69 96 ILE A C 1
ATOM 766 O O . ILE A 1 96 ? -11.207 2.679 19.668 1.00 97.69 96 ILE A O 1
ATOM 770 N N . SER A 1 97 ? -10.242 1.707 21.443 1.00 98.38 97 SER A N 1
ATOM 771 C CA . SER A 1 97 ? -8.984 1.366 20.765 1.00 98.38 97 SER A CA 1
ATOM 772 C C . SER A 1 97 ? -9.190 0.464 19.542 1.00 98.38 97 SER A C 1
ATOM 774 O O . SER A 1 97 ? -8.553 0.655 18.498 1.00 98.38 97 SER A O 1
ATOM 776 N N . ALA A 1 98 ? -10.092 -0.517 19.644 1.00 98.38 98 ALA A N 1
ATOM 777 C CA . ALA A 1 98 ? -10.479 -1.374 18.527 1.00 98.38 98 ALA A CA 1
ATOM 778 C C . ALA A 1 98 ? -11.154 -0.558 17.416 1.00 98.38 98 ALA A C 1
ATOM 780 O O . ALA A 1 98 ? -10.780 -0.677 16.248 1.00 98.38 98 ALA A O 1
ATOM 781 N N . THR A 1 99 ? -12.078 0.333 17.780 1.00 98.06 99 THR A N 1
ATOM 782 C CA . THR A 1 99 ? -12.768 1.219 16.832 1.00 98.06 99 THR A CA 1
ATOM 783 C C . THR A 1 99 ? -11.786 2.152 16.121 1.00 98.06 99 THR A C 1
ATOM 785 O O . THR A 1 99 ? -11.849 2.302 14.900 1.00 98.06 99 THR A O 1
ATOM 788 N N . ASP A 1 100 ? -10.824 2.731 16.838 1.00 97.94 100 ASP A N 1
ATOM 789 C CA . ASP A 1 100 ? -9.791 3.582 16.242 1.00 97.94 100 ASP A CA 1
ATOM 790 C C . ASP A 1 100 ? -8.851 2.801 15.323 1.00 97.94 100 ASP A C 1
ATOM 792 O O . ASP A 1 100 ? -8.431 3.302 14.278 1.00 97.94 100 ASP A O 1
ATOM 796 N N . THR A 1 101 ? -8.555 1.548 15.665 1.00 97.62 101 THR A N 1
ATOM 797 C CA . THR A 1 101 ? -7.776 0.656 14.800 1.00 97.62 101 THR A CA 1
ATOM 798 C C . THR A 1 101 ? -8.519 0.357 13.500 1.00 97.62 101 THR A C 1
ATOM 800 O O . THR A 1 101 ? -7.916 0.449 12.431 1.00 97.62 101 THR A O 1
ATOM 803 N N . ILE A 1 102 ? -9.829 0.104 13.563 1.00 96.50 102 ILE A N 1
ATOM 804 C CA . ILE A 1 102 ? -10.674 -0.074 12.373 1.00 96.50 102 ILE A CA 1
ATOM 805 C C . ILE A 1 102 ? -10.686 1.201 11.518 1.00 96.50 102 ILE A C 1
ATOM 807 O O . ILE A 1 102 ? -10.498 1.120 10.304 1.00 96.50 102 ILE A O 1
ATOM 811 N N . LYS A 1 103 ? -10.826 2.388 12.125 1.00 96.50 103 LYS A N 1
ATOM 812 C CA . LYS A 1 103 ? -10.769 3.666 11.392 1.00 96.50 103 LYS A CA 1
ATOM 813 C C . LYS A 1 103 ? -9.435 3.861 10.673 1.00 96.50 103 LYS A C 1
ATOM 815 O O . LYS A 1 103 ? -9.425 4.217 9.496 1.00 96.50 103 LYS A O 1
ATOM 820 N N . ARG A 1 104 ? -8.307 3.600 11.348 1.00 95.00 104 ARG A N 1
ATOM 821 C CA . ARG A 1 104 ? -6.976 3.673 10.717 1.00 95.00 104 ARG A CA 1
ATOM 822 C C . ARG A 1 104 ? -6.845 2.672 9.572 1.00 95.00 104 ARG A C 1
ATOM 824 O O . ARG A 1 104 ? -6.330 3.033 8.518 1.00 95.00 104 ARG A O 1
ATOM 831 N N . MET A 1 105 ? -7.325 1.442 9.761 1.00 94.25 105 MET A N 1
ATOM 832 C CA . MET A 1 105 ? -7.319 0.416 8.717 1.00 94.25 105 MET A CA 1
ATOM 833 C C . MET A 1 105 ? -8.106 0.877 7.485 1.00 94.25 105 MET A C 1
ATOM 835 O O . MET A 1 105 ? -7.588 0.800 6.376 1.00 94.25 105 MET A O 1
ATOM 839 N N . ASN A 1 106 ? -9.303 1.434 7.678 1.00 93.06 106 ASN A N 1
ATOM 840 C CA . ASN A 1 106 ? -10.132 1.942 6.588 1.00 93.06 106 ASN A CA 1
ATOM 841 C C . ASN A 1 106 ? -9.452 3.086 5.820 1.00 93.06 106 ASN A C 1
ATOM 843 O O . ASN A 1 106 ? -9.377 3.046 4.597 1.00 93.06 106 ASN A O 1
ATOM 847 N N . ASN A 1 107 ? -8.888 4.069 6.529 1.00 90.44 107 ASN A N 1
ATOM 848 C CA . ASN A 1 107 ? -8.188 5.189 5.892 1.00 90.44 107 ASN A CA 1
ATOM 849 C C . ASN A 1 107 ? -6.982 4.723 5.062 1.00 90.44 107 ASN A C 1
ATOM 851 O O . ASN A 1 107 ? -6.757 5.235 3.967 1.00 90.44 107 ASN A O 1
ATOM 855 N N . ASN A 1 108 ? -6.227 3.737 5.557 1.00 89.81 108 ASN A N 1
ATOM 856 C CA . ASN A 1 108 ? -5.105 3.164 4.815 1.00 89.81 108 ASN A CA 1
ATOM 857 C C . ASN A 1 108 ? -5.567 2.417 3.558 1.00 89.81 108 ASN A C 1
ATOM 859 O O . ASN A 1 108 ? -4.943 2.568 2.513 1.00 89.81 108 ASN A O 1
ATOM 863 N N . ILE A 1 109 ? -6.654 1.642 3.638 1.00 88.94 109 ILE A N 1
ATOM 864 C CA . ILE A 1 109 ? -7.207 0.913 2.485 1.00 88.94 109 ILE A CA 1
ATOM 865 C C . ILE A 1 109 ? -7.690 1.892 1.410 1.00 88.94 109 ILE A C 1
ATOM 867 O O . ILE A 1 109 ? -7.321 1.742 0.248 1.00 88.94 109 ILE A O 1
ATOM 871 N N . VAL A 1 110 ? -8.440 2.927 1.799 1.00 85.19 110 VAL A N 1
ATOM 872 C CA . VAL A 1 110 ? -8.926 3.955 0.863 1.00 85.19 110 VAL A CA 1
ATOM 873 C C . VAL A 1 110 ? -7.758 4.714 0.222 1.00 85.19 110 VAL A C 1
ATOM 875 O O . VAL A 1 110 ? -7.750 4.940 -0.984 1.00 85.19 110 VAL A O 1
ATOM 878 N N . GLY A 1 111 ? -6.721 5.059 0.993 1.00 87.62 111 GLY A N 1
ATOM 879 C CA . GLY A 1 111 ? -5.513 5.681 0.439 1.00 87.62 111 GLY A CA 1
ATOM 880 C C . GLY A 1 111 ? -4.717 4.756 -0.493 1.00 87.62 111 GLY A C 1
ATOM 881 O O . GLY A 1 111 ? -4.054 5.226 -1.417 1.00 87.62 111 GLY A O 1
ATOM 882 N N . MET A 1 112 ? -4.781 3.441 -0.277 1.00 91.31 112 MET A N 1
ATOM 883 C CA . MET A 1 112 ? -4.056 2.453 -1.076 1.00 91.31 112 MET A CA 1
ATOM 884 C C . MET A 1 112 ? -4.624 2.310 -2.490 1.00 91.31 112 MET A C 1
ATOM 886 O O . MET A 1 112 ? -3.837 2.158 -3.419 1.00 91.31 112 MET A O 1
ATOM 890 N N . GLU A 1 113 ? -5.944 2.400 -2.668 1.00 88.38 113 GLU A N 1
ATOM 891 C CA . GLU A 1 113 ? -6.586 2.361 -3.991 1.00 88.38 113 GLU A CA 1
ATOM 892 C C . GLU A 1 113 ? -6.096 3.511 -4.882 1.00 88.38 113 GLU A C 1
ATOM 894 O O . GLU A 1 113 ? -5.572 3.270 -5.970 1.00 88.38 113 GLU A O 1
ATOM 899 N N . ALA A 1 114 ? -6.123 4.743 -4.364 1.00 89.50 114 ALA A N 1
ATOM 900 C CA . ALA A 1 114 ? -5.612 5.917 -5.073 1.00 89.50 114 ALA A CA 1
ATOM 901 C C . ALA A 1 114 ? -4.112 5.800 -5.408 1.00 89.50 114 ALA A C 1
ATOM 903 O O . ALA A 1 114 ? -3.675 6.175 -6.497 1.00 89.50 114 ALA A O 1
ATOM 904 N N . ASN A 1 115 ? -3.303 5.250 -4.495 1.00 92.88 115 ASN A N 1
ATOM 905 C CA . ASN A 1 115 ? -1.882 5.004 -4.758 1.00 92.88 115 ASN A CA 1
ATOM 906 C C . ASN A 1 115 ? -1.667 3.940 -5.849 1.00 92.88 115 ASN A C 1
ATOM 908 O O . ASN A 1 115 ? -0.730 4.057 -6.640 1.00 92.88 115 ASN A O 1
ATOM 912 N N . MET A 1 116 ? -2.514 2.907 -5.896 1.00 94.75 116 MET A N 1
ATOM 913 C CA . MET A 1 116 ? -2.463 1.859 -6.919 1.00 94.75 116 MET A CA 1
ATOM 914 C C . MET A 1 116 ? -2.822 2.409 -8.301 1.00 94.75 116 MET A C 1
ATOM 916 O O . MET A 1 116 ? -2.139 2.096 -9.275 1.00 94.75 116 MET A O 1
ATOM 920 N N . GLU A 1 117 ? -3.834 3.274 -8.376 1.00 93.81 117 GLU A N 1
ATOM 921 C CA . GLU A 1 117 ? -4.225 3.965 -9.607 1.00 93.81 117 GLU A CA 1
ATOM 922 C C . GLU A 1 117 ? -3.091 4.868 -10.119 1.00 93.81 117 GLU A C 1
ATOM 924 O O . GLU A 1 117 ? -2.659 4.741 -11.265 1.00 93.81 117 GLU A O 1
ATOM 929 N N . GLN A 1 118 ? -2.487 5.678 -9.240 1.00 95.75 118 GLN A N 1
ATOM 930 C CA . GLN A 1 118 ? -1.314 6.488 -9.593 1.00 95.75 118 GLN A CA 1
ATOM 931 C C . GLN A 1 118 ? -0.115 5.644 -10.051 1.00 95.75 118 GLN A C 1
ATOM 933 O O . GLN A 1 118 ? 0.654 6.068 -10.919 1.00 95.75 118 GLN A O 1
ATOM 938 N N . LEU A 1 119 ? 0.093 4.467 -9.455 1.00 96.81 119 LEU A N 1
ATOM 939 C CA . LEU A 1 119 ? 1.153 3.551 -9.869 1.00 96.81 119 LEU A CA 1
ATOM 940 C C . LEU A 1 119 ? 0.886 2.990 -11.270 1.00 96.81 119 LEU A C 1
ATOM 942 O O . LEU A 1 119 ? 1.808 2.962 -12.088 1.00 96.81 119 LEU A O 1
ATOM 946 N N . LEU A 1 120 ? -0.352 2.579 -11.556 1.00 97.25 120 LEU A N 1
ATOM 947 C CA . LEU A 1 120 ? -0.760 2.108 -12.879 1.00 97.25 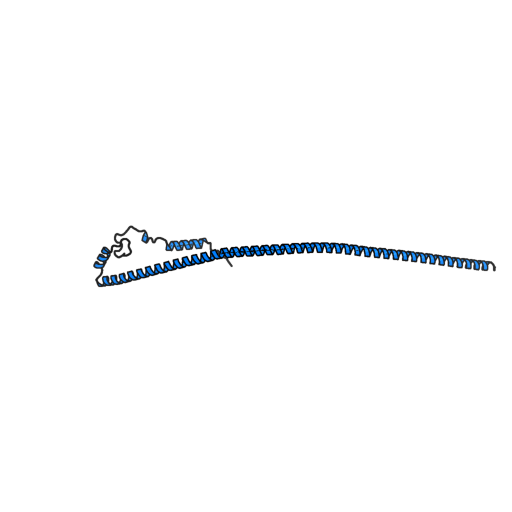120 LEU A CA 1
ATOM 948 C C . LEU A 1 120 ? -0.530 3.178 -13.948 1.00 97.25 120 LEU A C 1
ATOM 950 O O . LEU A 1 120 ? 0.107 2.890 -14.961 1.00 97.25 120 LEU A O 1
ATOM 954 N N . ASP A 1 121 ? -0.935 4.419 -13.683 1.00 97.88 121 ASP A N 1
ATOM 955 C CA . ASP A 1 121 ? -0.701 5.553 -14.582 1.00 97.88 121 ASP A CA 1
ATOM 956 C C . ASP A 1 121 ? 0.789 5.775 -14.859 1.00 97.88 121 ASP A C 1
ATOM 958 O O . ASP A 1 121 ? 1.208 5.981 -16.004 1.00 97.88 121 ASP A O 1
ATOM 962 N N . ARG A 1 122 ? 1.634 5.687 -13.825 1.00 97.81 122 ARG A N 1
ATOM 963 C CA . ARG A 1 122 ? 3.092 5.796 -13.991 1.00 97.81 122 ARG A CA 1
ATOM 964 C C . ARG A 1 122 ? 3.658 4.656 -14.827 1.00 97.8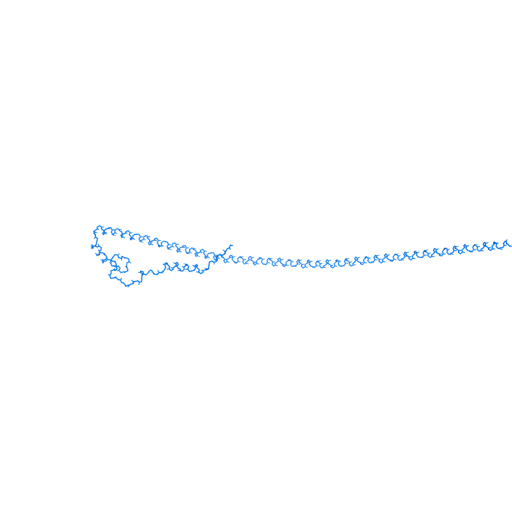1 122 ARG A C 1
ATOM 966 O O . ARG A 1 122 ? 4.514 4.913 -15.670 1.00 97.81 122 ARG A O 1
ATOM 973 N N . ILE A 1 123 ? 3.197 3.424 -14.619 1.00 97.81 123 ILE A N 1
ATOM 974 C CA . ILE A 1 123 ? 3.618 2.264 -15.416 1.00 97.81 123 ILE A CA 1
ATOM 975 C C . ILE A 1 123 ? 3.201 2.451 -16.877 1.00 97.81 123 ILE A C 1
ATOM 977 O O . ILE A 1 123 ? 4.033 2.283 -17.765 1.00 97.81 123 ILE A O 1
ATOM 981 N N . MET A 1 124 ? 1.961 2.875 -17.135 1.00 98.00 124 MET A N 1
ATOM 982 C CA . MET A 1 124 ? 1.469 3.163 -18.486 1.00 98.00 124 MET A CA 1
ATOM 983 C C . MET A 1 124 ? 2.282 4.279 -19.158 1.00 98.00 124 MET A C 1
ATOM 985 O O . MET A 1 124 ? 2.662 4.161 -20.322 1.00 98.00 124 MET A O 1
ATOM 989 N N . SER A 1 125 ? 2.615 5.338 -18.416 1.00 98.25 125 SER A N 1
ATOM 990 C CA . SER A 1 125 ? 3.466 6.434 -18.892 1.00 98.25 125 SER A CA 1
ATOM 991 C C . SER A 1 125 ? 4.884 5.960 -19.235 1.00 98.25 125 SER A C 1
ATOM 993 O O . SER A 1 125 ? 5.419 6.299 -20.294 1.00 98.25 125 SER A O 1
ATOM 995 N N . VAL A 1 126 ? 5.491 5.133 -18.376 1.00 98.00 126 VAL A N 1
ATOM 996 C CA . VAL A 1 126 ? 6.808 4.529 -18.627 1.00 98.00 126 VAL A CA 1
ATOM 997 C C . VAL A 1 126 ? 6.765 3.617 -19.849 1.00 98.00 126 VAL A C 1
ATOM 999 O O . VAL A 1 126 ? 7.657 3.723 -20.690 1.00 98.00 126 VAL A O 1
ATOM 1002 N N . GLN A 1 127 ? 5.734 2.781 -19.977 1.00 98.12 127 GLN A N 1
ATOM 1003 C CA . GLN A 1 127 ? 5.537 1.891 -21.119 1.00 98.12 127 GLN A CA 1
ATOM 1004 C C . GLN A 1 127 ? 5.425 2.688 -22.422 1.00 98.12 127 GLN A C 1
ATOM 1006 O O . GLN A 1 127 ? 6.217 2.476 -23.334 1.00 98.12 127 GLN A O 1
ATOM 1011 N N . SER A 1 128 ? 4.536 3.684 -22.469 1.00 98.12 128 SER A N 1
ATOM 1012 C CA . SER A 1 128 ? 4.360 4.569 -23.629 1.00 98.12 128 SER A CA 1
ATOM 1013 C C . SER A 1 128 ? 5.666 5.263 -24.029 1.00 98.12 128 SER A C 1
ATOM 1015 O O . SER A 1 128 ? 6.061 5.269 -25.198 1.00 98.12 128 SER A O 1
ATOM 1017 N N . ARG A 1 129 ? 6.410 5.793 -23.049 1.00 97.50 129 ARG A N 1
ATOM 1018 C CA . ARG A 1 129 ? 7.705 6.431 -23.312 1.00 97.50 129 ARG A CA 1
ATOM 1019 C C . ARG A 1 129 ? 8.760 5.429 -23.790 1.00 97.50 129 ARG A C 1
ATOM 1021 O O . ARG A 1 129 ? 9.560 5.774 -24.656 1.00 97.50 129 ARG A O 1
ATOM 1028 N N . SER A 1 130 ? 8.763 4.211 -23.250 1.00 98.12 130 SER A N 1
ATOM 1029 C CA . SER A 1 130 ? 9.637 3.116 -23.686 1.00 98.12 130 SER A CA 1
ATOM 1030 C C . SER A 1 130 ? 9.349 2.720 -25.133 1.00 98.12 130 SER A C 1
ATOM 1032 O O . SER A 1 130 ? 10.276 2.626 -25.935 1.00 98.12 130 SER A O 1
ATOM 1034 N N . ASP A 1 131 ? 8.075 2.580 -25.494 1.00 98.00 131 ASP A N 1
ATOM 1035 C CA . ASP A 1 131 ? 7.645 2.252 -26.854 1.00 98.00 131 ASP A CA 1
ATOM 1036 C C . ASP A 1 131 ? 8.025 3.363 -27.844 1.00 98.00 131 ASP A C 1
ATOM 1038 O O . ASP A 1 131 ? 8.529 3.085 -28.936 1.00 98.00 131 ASP A O 1
ATOM 1042 N N . GLY A 1 132 ? 7.894 4.630 -27.435 1.00 97.69 132 GLY A N 1
ATOM 1043 C CA . GLY A 1 132 ? 8.368 5.778 -28.211 1.00 97.69 132 GLY A CA 1
ATOM 1044 C C . GLY A 1 132 ? 9.884 5.761 -28.445 1.00 97.69 132 GLY A C 1
ATOM 1045 O O . GLY A 1 132 ? 10.344 5.946 -29.575 1.00 97.69 132 GLY A O 1
ATOM 1046 N N . VAL A 1 133 ? 10.678 5.484 -27.404 1.00 97.69 133 VAL A N 1
ATOM 1047 C CA . VAL A 1 133 ? 12.139 5.335 -27.533 1.00 97.69 133 VAL A CA 1
ATOM 1048 C C . VAL A 1 133 ? 12.487 4.154 -28.436 1.00 97.69 133 VAL A C 1
ATOM 1050 O O . VAL A 1 133 ? 13.330 4.294 -29.320 1.00 97.69 133 VAL A O 1
ATOM 1053 N N . ASN A 1 134 ? 11.832 3.007 -28.258 1.00 97.75 134 ASN A N 1
ATOM 1054 C CA . ASN A 1 134 ? 12.095 1.806 -29.042 1.00 97.75 134 ASN A CA 1
ATOM 1055 C C . ASN A 1 134 ? 11.792 2.020 -30.532 1.00 97.75 134 ASN A C 1
ATOM 1057 O O . ASN A 1 134 ? 12.605 1.652 -31.379 1.00 97.75 134 ASN A O 1
ATOM 1061 N N . THR A 1 135 ? 10.679 2.687 -30.844 1.00 97.56 135 THR A N 1
ATOM 1062 C CA . THR A 1 135 ? 10.309 3.056 -32.218 1.00 97.56 135 THR A CA 1
ATOM 1063 C C . THR A 1 135 ? 11.367 3.968 -32.842 1.00 97.56 135 THR A C 1
ATOM 1065 O O . THR A 1 135 ? 11.888 3.670 -33.914 1.00 97.56 135 THR A O 1
ATOM 1068 N N . SER A 1 136 ? 11.786 5.018 -32.127 1.00 97.50 136 SER A N 1
ATOM 1069 C CA . SER A 1 136 ? 12.843 5.927 -32.593 1.00 97.50 136 SER A CA 1
ATOM 1070 C C . SER A 1 136 ? 14.172 5.201 -32.834 1.00 97.50 136 SER A C 1
ATOM 1072 O O . SER A 1 136 ? 14.813 5.378 -33.871 1.00 97.50 136 SER A O 1
ATOM 1074 N N . LEU A 1 137 ? 14.593 4.325 -31.915 1.00 97.56 137 LEU A N 1
ATOM 1075 C CA . LEU A 1 137 ? 15.815 3.540 -32.098 1.00 97.56 137 LEU A CA 1
ATOM 1076 C C . LEU A 1 137 ? 15.709 2.558 -33.268 1.00 97.56 137 LEU A C 1
ATOM 1078 O O . LEU A 1 137 ? 16.705 2.353 -33.965 1.00 97.56 137 LEU A O 1
ATOM 1082 N N . PHE A 1 138 ? 14.536 1.967 -33.500 1.00 96.94 138 PHE A N 1
ATOM 1083 C CA . PHE A 1 138 ? 14.290 1.093 -34.644 1.00 96.94 138 PHE A CA 1
ATOM 1084 C C . PHE A 1 138 ? 14.483 1.844 -35.967 1.00 96.94 138 PHE A C 1
ATOM 1086 O O . PHE A 1 138 ? 15.272 1.403 -36.803 1.00 96.94 138 PHE A O 1
ATOM 1093 N N . GLU A 1 139 ? 13.877 3.025 -36.112 1.00 96.88 139 GLU A N 1
ATOM 1094 C CA . GLU A 1 139 ? 14.057 3.881 -37.292 1.00 96.88 139 GLU A CA 1
ATOM 1095 C C . GLU A 1 139 ? 15.534 4.240 -37.509 1.00 96.88 139 GLU A C 1
ATOM 1097 O O . GLU A 1 139 ? 16.071 4.115 -38.614 1.00 96.88 139 GLU A O 1
ATOM 1102 N N . LYS A 1 140 ? 16.248 4.640 -36.444 1.00 96.62 140 LYS A N 1
ATOM 1103 C CA . LYS A 1 140 ? 17.684 4.956 -36.539 1.00 96.62 140 LYS A CA 1
ATOM 1104 C C . LYS A 1 140 ? 18.513 3.746 -36.971 1.00 96.62 140 LYS A C 1
ATOM 1106 O O . LYS A 1 140 ? 19.413 3.913 -37.795 1.00 96.62 140 LYS A O 1
ATOM 1111 N N . ARG A 1 141 ? 18.223 2.542 -36.462 1.00 97.44 141 ARG A N 1
ATOM 1112 C CA . ARG A 1 141 ? 18.896 1.300 -36.885 1.00 97.44 141 ARG A CA 1
ATOM 1113 C C . ARG A 1 141 ? 18.650 1.010 -38.362 1.00 97.44 141 ARG A C 1
ATOM 1115 O O . ARG A 1 141 ? 19.602 0.708 -39.074 1.00 97.44 141 ARG A O 1
ATOM 1122 N N . GLU A 1 142 ? 17.421 1.179 -38.840 1.00 97.19 142 GLU A N 1
ATOM 1123 C CA . GLU A 1 142 ? 17.091 0.992 -40.256 1.00 97.19 142 GLU A CA 1
ATOM 1124 C C . GLU A 1 142 ? 17.872 1.966 -41.156 1.00 97.19 142 GLU A C 1
ATOM 1126 O O . GLU A 1 142 ? 18.433 1.576 -42.184 1.00 97.19 142 GLU A O 1
ATOM 1131 N N . HIS A 1 143 ? 17.978 3.236 -40.754 1.00 96.62 143 HIS A N 1
ATOM 1132 C CA . HIS A 1 143 ? 18.795 4.218 -41.468 1.00 96.62 143 HIS A CA 1
ATOM 1133 C C . HIS A 1 143 ? 20.286 3.856 -41.482 1.00 96.62 143 HIS A C 1
ATOM 1135 O O . HIS A 1 143 ? 20.940 4.006 -42.518 1.00 96.62 143 HIS A O 1
ATOM 1141 N N . ILE A 1 144 ? 20.828 3.366 -40.362 1.00 97.38 144 ILE A N 1
ATOM 1142 C CA . ILE A 1 144 ? 22.221 2.907 -40.277 1.00 97.38 144 ILE A CA 1
ATOM 1143 C C . ILE A 1 144 ? 22.455 1.718 -41.215 1.00 97.38 144 ILE A C 1
ATOM 1145 O O . ILE A 1 144 ? 23.445 1.720 -41.946 1.00 97.38 144 ILE A O 1
ATOM 1149 N N . GLU A 1 145 ? 21.536 0.754 -41.270 1.00 97.44 145 GLU A N 1
ATOM 1150 C CA . GLU A 1 145 ? 21.624 -0.385 -42.192 1.00 97.44 145 GLU A CA 1
ATOM 1151 C C . GLU A 1 145 ? 21.605 0.061 -43.661 1.00 97.44 145 GLU A C 1
ATOM 1153 O O . GLU A 1 145 ? 22.443 -0.375 -44.456 1.00 97.44 145 GLU A O 1
ATOM 1158 N N . LYS A 1 146 ? 20.736 1.014 -44.030 1.00 97.25 146 LYS A N 1
ATOM 1159 C CA . LYS A 1 146 ? 20.715 1.604 -45.385 1.00 97.25 146 LYS A CA 1
ATOM 1160 C C . LYS A 1 146 ? 22.042 2.288 -45.740 1.00 97.25 146 LYS A C 1
ATOM 1162 O O . LYS A 1 146 ? 22.563 2.111 -46.847 1.00 97.25 146 LYS A O 1
ATOM 1167 N N . LEU A 1 147 ? 22.622 3.047 -44.808 1.00 97.69 147 LEU A N 1
ATOM 1168 C CA . LEU A 1 147 ? 23.929 3.689 -44.993 1.00 97.69 147 LEU A CA 1
ATOM 1169 C C . LEU A 1 147 ? 25.058 2.662 -45.107 1.00 97.69 147 LEU A C 1
ATOM 1171 O O . LEU A 1 147 ? 25.931 2.800 -45.966 1.00 97.69 147 LEU A O 1
ATOM 1175 N N . HIS A 1 148 ? 25.036 1.617 -44.282 1.00 97.25 148 HIS A N 1
ATOM 1176 C CA . HIS A 1 148 ? 26.015 0.539 -44.333 1.00 97.25 148 HIS A CA 1
ATOM 1177 C C . HIS A 1 148 ? 25.942 -0.219 -45.665 1.00 97.25 148 HIS A C 1
ATOM 1179 O O . HIS A 1 148 ? 26.974 -0.442 -46.304 1.00 97.25 148 HIS A O 1
ATOM 1185 N N . HIS A 1 149 ? 24.732 -0.525 -46.144 1.00 97.44 149 HIS A N 1
ATOM 1186 C CA . HIS A 1 149 ? 24.509 -1.113 -47.463 1.00 97.44 149 HIS A CA 1
ATOM 1187 C C . HIS A 1 149 ? 25.095 -0.234 -48.575 1.00 97.44 149 HIS A C 1
ATOM 1189 O O . HIS A 1 149 ? 25.908 -0.701 -49.375 1.00 97.44 149 HIS A O 1
ATOM 1195 N N . THR A 1 150 ? 24.769 1.061 -48.567 1.00 97.44 150 THR A N 1
ATOM 1196 C CA . THR A 1 150 ? 25.274 2.033 -49.551 1.00 97.44 150 THR A CA 1
ATOM 1197 C C . THR A 1 150 ? 26.801 2.120 -49.523 1.00 97.44 150 THR A C 1
ATOM 1199 O O . THR A 1 150 ? 27.452 2.035 -50.564 1.00 97.44 150 THR A O 1
ATOM 1202 N N . ARG A 1 151 ? 27.407 2.207 -48.333 1.00 96.88 151 ARG A N 1
ATOM 1203 C CA . ARG A 1 151 ? 28.868 2.203 -48.165 1.00 96.88 151 ARG A CA 1
ATOM 1204 C C . ARG A 1 151 ? 29.500 0.935 -48.735 1.00 96.88 151 ARG A C 1
ATOM 1206 O O . ARG A 1 151 ? 30.562 1.005 -49.352 1.00 96.88 151 ARG A O 1
ATOM 1213 N N . ASN A 1 152 ? 28.882 -0.223 -48.521 1.00 97.00 152 ASN A N 1
ATOM 1214 C CA . ASN A 1 152 ? 29.397 -1.490 -49.031 1.00 97.00 152 ASN A CA 1
ATOM 1215 C C . ASN A 1 152 ? 29.327 -1.562 -50.557 1.00 97.00 152 ASN A C 1
ATOM 1217 O O . ASN A 1 152 ? 30.284 -2.031 -51.173 1.00 97.00 152 ASN A O 1
ATOM 1221 N N . LEU A 1 153 ? 28.261 -1.045 -51.169 1.00 96.62 153 LEU A N 1
ATOM 1222 C CA . LEU A 1 153 ? 28.180 -0.899 -52.623 1.00 96.62 153 LEU A CA 1
ATOM 1223 C C . LEU A 1 153 ? 29.269 0.040 -53.155 1.00 96.62 153 LEU A C 1
ATOM 1225 O O . LEU A 1 153 ? 30.009 -0.346 -54.058 1.00 96.62 153 LEU A O 1
ATOM 1229 N N . LEU A 1 154 ? 29.443 1.218 -52.546 1.00 95.88 154 LEU A N 1
ATOM 1230 C CA . LEU A 1 154 ? 30.503 2.161 -52.923 1.00 95.88 154 LEU A CA 1
ATOM 1231 C C . LEU A 1 154 ? 31.893 1.526 -52.813 1.00 95.88 154 LEU A C 1
ATOM 1233 O O . LEU A 1 154 ? 32.704 1.658 -53.726 1.00 95.88 154 LEU A O 1
ATOM 1237 N N . ARG A 1 155 ? 32.157 0.766 -51.744 1.00 96.38 155 ARG A N 1
ATOM 1238 C CA . ARG A 1 155 ? 33.418 0.031 -51.582 1.00 96.38 155 ARG A CA 1
ATOM 1239 C C . ARG A 1 155 ? 33.617 -1.001 -52.698 1.00 96.38 155 ARG A C 1
ATOM 1241 O O . ARG A 1 155 ? 34.717 -1.082 -53.237 1.00 96.38 155 ARG A O 1
ATOM 1248 N N . LYS A 1 156 ? 32.581 -1.763 -53.073 1.00 95.62 156 LYS A N 1
ATOM 1249 C CA . LYS A 1 156 ? 32.653 -2.726 -54.191 1.00 95.62 156 LYS A CA 1
ATOM 1250 C C . LYS A 1 156 ? 32.977 -2.033 -55.520 1.00 95.62 156 LYS A C 1
ATOM 1252 O O . LYS A 1 156 ? 33.847 -2.502 -56.253 1.00 95.62 156 LYS A O 1
ATOM 1257 N N . VAL A 1 157 ? 32.332 -0.902 -55.806 1.00 95.25 157 VAL A N 1
ATOM 1258 C CA . VAL A 1 157 ? 32.593 -0.099 -57.015 1.00 95.25 157 VAL A CA 1
ATOM 1259 C C . VAL A 1 157 ? 34.013 0.473 -57.002 1.00 95.25 157 VAL A C 1
ATOM 1261 O O . VAL A 1 157 ? 34.727 0.413 -58.002 1.00 95.25 157 VAL A O 1
ATOM 1264 N N . GLN A 1 158 ? 34.474 0.973 -55.856 1.00 94.25 158 GLN A N 1
ATOM 1265 C CA . GLN A 1 158 ? 35.820 1.521 -55.722 1.00 94.25 158 GLN A CA 1
ATOM 1266 C C . GLN A 1 158 ? 36.903 0.450 -55.910 1.00 94.25 158 GLN A C 1
ATOM 1268 O O . GLN A 1 158 ? 37.903 0.709 -56.577 1.00 94.25 158 GLN A O 1
ATOM 1273 N N . ILE A 1 159 ? 36.691 -0.764 -55.393 1.00 94.62 159 ILE A N 1
ATOM 1274 C CA . ILE A 1 159 ? 37.593 -1.899 -55.636 1.00 94.62 159 ILE A CA 1
ATOM 1275 C C . ILE A 1 159 ? 37.600 -2.255 -57.127 1.00 94.62 159 ILE A C 1
ATOM 1277 O O . ILE A 1 159 ? 38.675 -2.347 -57.710 1.00 94.62 159 ILE A O 1
ATOM 1281 N N . SER A 1 160 ? 36.427 -2.373 -57.758 1.00 91.75 160 SER A N 1
ATOM 1282 C CA . SER A 1 160 ? 36.312 -2.722 -59.186 1.00 91.75 160 SER A CA 1
ATOM 1283 C C . SER A 1 160 ? 37.038 -1.706 -60.076 1.00 91.75 160 SER A C 1
ATOM 1285 O O . SER A 1 160 ? 37.895 -2.079 -60.871 1.00 91.75 160 SER A O 1
ATOM 1287 N N . SER A 1 161 ? 36.811 -0.408 -59.850 1.00 90.31 161 SER A N 1
ATOM 1288 C CA . SER A 1 161 ? 37.497 0.660 -60.594 1.00 90.31 161 SER A CA 1
ATOM 1289 C C . SER A 1 161 ? 39.010 0.722 -60.337 1.00 90.31 161 SER A C 1
ATOM 1291 O O . SER A 1 161 ? 39.776 1.072 -61.235 1.00 90.31 161 SER A O 1
ATOM 1293 N N . SER A 1 162 ? 39.474 0.380 -59.129 1.00 91.19 162 SER A N 1
ATOM 1294 C CA . SER A 1 162 ? 40.910 0.298 -58.822 1.00 91.19 162 SER A CA 1
ATOM 1295 C C . SER A 1 162 ? 41.575 -0.865 -59.564 1.00 91.19 162 SER A C 1
ATOM 1297 O O . SER A 1 162 ? 42.668 -0.702 -60.110 1.00 91.19 162 SER A O 1
ATOM 1299 N N . VAL A 1 163 ? 40.896 -2.016 -59.632 1.00 90.06 163 VAL A N 1
ATOM 1300 C CA . VAL A 1 163 ? 41.350 -3.202 -60.375 1.00 90.06 163 VAL A CA 1
ATOM 1301 C C . VAL A 1 163 ? 41.401 -2.920 -61.879 1.00 90.06 163 VAL A C 1
ATOM 1303 O O . VAL A 1 163 ? 42.417 -3.207 -62.509 1.00 90.06 163 VAL A O 1
ATOM 1306 N N . GLU A 1 164 ? 40.370 -2.290 -62.449 1.00 89.81 164 GLU A N 1
ATOM 1307 C CA . GLU A 1 164 ? 40.332 -1.918 -63.873 1.00 89.81 164 GLU A CA 1
ATOM 1308 C C . GLU A 1 164 ? 41.489 -0.993 -64.261 1.00 89.81 164 GLU A C 1
ATOM 1310 O O . GLU A 1 164 ? 42.173 -1.236 -65.256 1.00 89.81 164 GLU A O 1
ATOM 1315 N N . LYS A 1 165 ? 41.768 0.035 -63.449 1.00 89.50 165 LYS A N 1
ATOM 1316 C CA . LYS A 1 165 ? 42.905 0.938 -63.683 1.00 89.50 165 LYS A CA 1
ATOM 1317 C C . LYS A 1 165 ? 44.230 0.183 -63.646 1.00 89.50 165 LYS A C 1
ATOM 1319 O O . LYS A 1 165 ? 45.042 0.353 -64.548 1.00 89.50 165 LYS A O 1
ATOM 1324 N N . SER A 1 166 ? 44.448 -0.663 -62.637 1.00 88.81 166 SER A N 1
ATOM 1325 C CA . SER A 1 166 ? 45.680 -1.455 -62.514 1.00 88.81 166 SER A CA 1
ATOM 1326 C C . SER A 1 166 ? 45.874 -2.411 -63.699 1.00 88.81 166 SER A C 1
ATOM 1328 O O . SER A 1 166 ? 46.974 -2.495 -64.251 1.00 88.81 166 SER A O 1
ATOM 1330 N N . SER A 1 167 ? 44.800 -3.064 -64.153 1.00 88.19 167 SER A N 1
ATOM 1331 C CA . SER A 1 167 ? 44.830 -3.901 -65.354 1.00 88.19 167 SER A CA 1
ATOM 1332 C C . SER A 1 167 ? 45.153 -3.073 -66.601 1.00 88.19 167 SER A C 1
ATOM 1334 O O . SER A 1 167 ? 46.066 -3.415 -67.340 1.00 88.19 167 SER A O 1
ATOM 1336 N N . SER A 1 168 ? 44.506 -1.921 -66.789 1.00 91.56 168 SER A N 1
ATOM 1337 C CA . SER A 1 168 ? 44.801 -1.016 -67.903 1.00 91.56 168 SER A CA 1
ATOM 1338 C C . SER A 1 168 ? 46.283 -0.605 -67.927 1.00 91.56 168 SER A C 1
ATOM 1340 O O . SER A 1 168 ? 46.953 -0.790 -68.942 1.00 91.56 168 SER A O 1
ATOM 1342 N N . TYR A 1 169 ? 46.842 -0.160 -66.792 1.00 90.56 169 TYR A N 1
ATOM 1343 C CA . TYR A 1 169 ? 48.264 0.195 -66.681 1.00 90.56 169 TYR A CA 1
ATOM 1344 C C . TYR A 1 169 ? 49.204 -0.973 -67.008 1.00 90.56 169 TYR A C 1
ATOM 1346 O O . TYR A 1 169 ? 50.186 -0.770 -67.717 1.00 90.56 169 TYR A O 1
ATOM 1354 N N . THR A 1 170 ? 48.921 -2.185 -66.523 1.00 87.88 170 THR A N 1
ATOM 1355 C CA . THR A 1 170 ? 49.761 -3.362 -66.819 1.00 87.88 170 THR A CA 1
ATOM 1356 C C . THR A 1 170 ? 49.712 -3.744 -68.298 1.00 87.88 170 THR A C 1
ATOM 1358 O O . THR A 1 170 ? 50.762 -4.011 -68.877 1.00 87.88 170 THR A O 1
ATOM 1361 N N . ILE A 1 171 ? 48.542 -3.673 -68.943 1.00 90.50 171 ILE A N 1
ATOM 1362 C CA . ILE A 1 171 ? 48.411 -3.887 -70.393 1.00 90.50 171 ILE A CA 1
ATOM 1363 C C . ILE A 1 171 ? 49.207 -2.838 -71.183 1.00 90.50 171 ILE A C 1
ATOM 1365 O O . ILE A 1 171 ? 49.929 -3.200 -72.112 1.00 90.50 171 ILE A O 1
ATOM 1369 N N . TYR A 1 172 ? 49.141 -1.556 -70.801 1.00 91.25 172 TYR A N 1
ATOM 1370 C CA . TYR A 1 172 ? 49.941 -0.506 -71.445 1.00 91.25 172 TYR A CA 1
ATOM 1371 C C . TYR A 1 172 ? 51.451 -0.742 -71.295 1.00 91.25 172 TYR A C 1
ATOM 1373 O O . TYR A 1 172 ? 52.181 -0.581 -72.271 1.00 91.25 172 TYR A O 1
ATOM 1381 N N . GLN A 1 173 ? 51.921 -1.144 -70.108 1.00 89.38 173 GLN A N 1
ATOM 1382 C CA . GLN A 1 173 ? 53.341 -1.430 -69.858 1.00 89.38 173 GLN A CA 1
ATOM 1383 C C . GLN A 1 173 ? 53.839 -2.618 -70.691 1.00 89.38 173 GLN A C 1
ATOM 1385 O O . GLN A 1 173 ? 54.845 -2.491 -71.387 1.00 89.38 173 GLN A O 1
ATOM 1390 N N . LEU A 1 174 ? 53.096 -3.731 -70.694 1.00 91.75 174 LEU A N 1
ATOM 1391 C CA . LEU A 1 174 ? 53.416 -4.907 -71.513 1.00 91.75 174 LEU A CA 1
ATOM 1392 C C . LEU A 1 174 ? 53.442 -4.567 -73.012 1.00 91.75 174 LEU A C 1
ATOM 1394 O O . LEU A 1 174 ? 54.314 -5.033 -73.745 1.00 91.75 174 LEU A O 1
ATOM 1398 N N . GLY A 1 175 ? 52.517 -3.715 -73.471 1.00 91.88 175 GLY A N 1
ATOM 1399 C CA . GLY A 1 175 ? 52.507 -3.213 -74.845 1.00 91.88 175 GLY A CA 1
ATOM 1400 C C . GLY A 1 175 ? 53.757 -2.395 -75.186 1.00 91.88 175 GLY A C 1
ATOM 1401 O O . GLY A 1 175 ? 54.369 -2.616 -76.232 1.00 91.88 175 GLY A O 1
ATOM 1402 N N . LEU A 1 176 ? 54.171 -1.485 -74.297 1.00 91.81 176 LEU A N 1
ATOM 1403 C CA . LEU A 1 176 ? 55.374 -0.668 -74.486 1.00 91.81 176 LEU A CA 1
ATOM 1404 C C . LEU A 1 176 ? 56.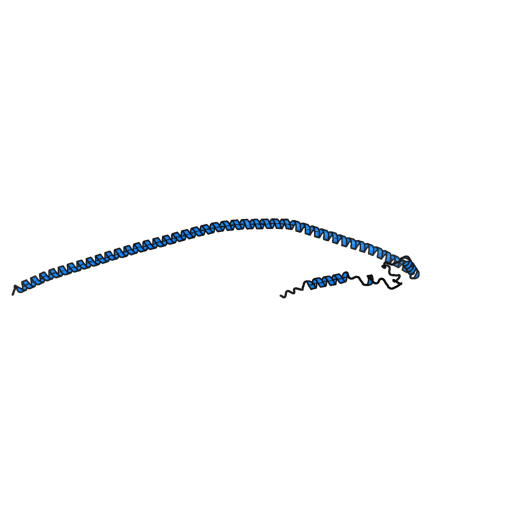646 -1.529 -74.531 1.00 91.81 176 LEU A C 1
ATOM 1406 O O . LEU A 1 176 ? 57.502 -1.324 -75.393 1.00 91.81 176 LEU A O 1
ATOM 1410 N N . GLU A 1 177 ? 56.747 -2.505 -73.628 1.00 92.19 177 GLU A N 1
ATOM 1411 C CA . GLU A 1 177 ? 57.868 -3.443 -73.550 1.00 92.19 177 GLU A CA 1
ATOM 1412 C C . GLU A 1 177 ? 57.976 -4.289 -74.825 1.00 92.19 177 GLU A C 1
ATOM 1414 O O . GLU A 1 177 ? 59.061 -4.410 -75.396 1.00 92.19 177 GLU A O 1
ATOM 1419 N N . SER A 1 178 ? 56.848 -4.785 -75.347 1.00 90.88 178 SER A N 1
ATOM 1420 C CA . SER A 1 178 ? 56.812 -5.514 -76.619 1.00 90.88 178 SER A CA 1
ATOM 1421 C C . SER A 1 178 ? 57.319 -4.666 -77.791 1.00 90.88 178 SER A C 1
ATOM 1423 O O . SER A 1 178 ? 58.104 -5.153 -78.606 1.00 90.88 178 SER A O 1
ATOM 1425 N N . VAL A 1 179 ? 56.901 -3.397 -77.887 1.00 92.56 179 VAL A N 1
ATOM 1426 C CA . VAL A 1 179 ? 57.344 -2.485 -78.959 1.00 92.56 179 VAL A CA 1
ATOM 1427 C C . VAL A 1 179 ? 58.839 -2.175 -78.842 1.00 92.56 179 VAL A C 1
ATOM 1429 O O . VAL A 1 179 ? 59.552 -2.187 -79.848 1.00 92.56 179 VAL A O 1
ATOM 1432 N N . LEU A 1 180 ? 59.336 -1.932 -77.625 1.00 92.06 180 LEU A N 1
ATOM 1433 C CA . LEU A 1 180 ? 60.765 -1.730 -77.365 1.00 92.06 180 LEU A CA 1
ATOM 1434 C C . LEU A 1 180 ? 61.587 -2.954 -77.772 1.00 92.06 180 LEU A C 1
ATOM 1436 O O . LEU A 1 180 ? 62.604 -2.807 -78.453 1.00 92.06 180 LEU A O 1
ATOM 1440 N N . ASN A 1 181 ? 61.121 -4.151 -77.417 1.00 90.25 181 ASN A N 1
ATOM 1441 C CA . ASN A 1 181 ? 61.798 -5.397 -77.751 1.00 90.25 181 ASN A CA 1
ATOM 1442 C C . ASN A 1 181 ? 61.822 -5.631 -79.275 1.00 90.25 181 ASN A C 1
ATOM 1444 O O . ASN A 1 181 ? 62.856 -5.977 -79.845 1.00 90.25 181 ASN A O 1
ATOM 1448 N N . GLN A 1 182 ? 60.719 -5.330 -79.970 1.00 92.50 182 GLN A N 1
ATOM 1449 C CA . GLN A 1 182 ? 60.653 -5.405 -81.432 1.00 92.50 182 GLN A CA 1
ATOM 1450 C C . GLN A 1 182 ? 61.592 -4.396 -82.115 1.00 92.50 182 GLN A C 1
ATOM 1452 O O . GLN A 1 182 ? 62.265 -4.738 -83.088 1.00 92.50 182 GLN A O 1
ATOM 1457 N N . ARG A 1 183 ? 61.704 -3.168 -81.590 1.00 93.31 183 ARG A N 1
ATOM 1458 C CA . ARG A 1 183 ? 62.670 -2.172 -82.083 1.00 93.31 183 ARG A CA 1
ATOM 1459 C C . ARG A 1 183 ? 64.116 -2.615 -81.847 1.00 93.31 183 ARG A C 1
ATOM 1461 O O . ARG A 1 183 ? 64.942 -2.433 -82.737 1.00 93.31 183 ARG A O 1
ATOM 1468 N N . HIS A 1 184 ? 64.423 -3.200 -80.689 1.00 93.12 184 HIS A N 1
ATOM 1469 C CA . HIS A 1 184 ? 65.752 -3.745 -80.399 1.00 93.12 184 HIS A CA 1
ATOM 1470 C C . HIS A 1 184 ? 66.129 -4.860 -81.390 1.00 93.12 184 HIS A C 1
ATOM 1472 O O . HIS A 1 184 ? 67.218 -4.832 -81.961 1.00 93.12 184 HIS A O 1
ATOM 1478 N N . MET A 1 185 ? 65.197 -5.776 -81.676 1.00 90.25 185 MET A N 1
ATOM 1479 C CA . MET A 1 185 ? 65.366 -6.826 -82.690 1.00 90.25 185 MET A CA 1
ATOM 1480 C C . MET A 1 185 ? 65.644 -6.255 -84.091 1.00 90.25 185 MET A C 1
ATOM 1482 O O . MET A 1 185 ? 66.553 -6.728 -84.773 1.00 90.25 185 MET A O 1
ATOM 1486 N N . LEU A 1 186 ? 64.913 -5.215 -84.516 1.00 88.94 186 LEU A N 1
ATOM 1487 C CA . LEU A 1 186 ? 65.144 -4.558 -85.811 1.00 88.94 186 LEU A CA 1
ATOM 1488 C C . LEU A 1 186 ? 66.532 -3.907 -85.887 1.00 88.94 186 LEU A C 1
ATOM 1490 O O . LEU A 1 186 ? 67.267 -4.160 -86.838 1.00 88.94 186 LEU A O 1
ATOM 1494 N N . MET A 1 187 ? 66.936 -3.163 -84.853 1.00 90.25 187 MET A N 1
ATOM 1495 C CA . MET A 1 187 ? 68.271 -2.551 -84.780 1.00 90.25 187 MET A CA 1
ATOM 1496 C C . MET A 1 187 ? 69.390 -3.600 -84.859 1.00 90.25 187 MET A C 1
ATOM 1498 O O . MET A 1 187 ? 70.411 -3.378 -85.509 1.00 90.25 187 MET A O 1
ATOM 1502 N N . GLN A 1 188 ? 69.198 -4.759 -84.222 1.00 90.88 188 GLN A N 1
ATOM 1503 C CA . GLN A 1 188 ? 70.149 -5.863 -84.297 1.00 90.88 188 GLN A CA 1
ATOM 1504 C C . GLN A 1 188 ? 70.210 -6.460 -85.710 1.00 90.88 188 GLN A C 1
ATOM 1506 O O . GLN A 1 188 ? 71.303 -6.721 -86.212 1.00 90.88 188 GLN A O 1
ATOM 1511 N N . SER A 1 189 ? 69.064 -6.622 -86.380 1.00 86.31 189 SER A N 1
ATOM 1512 C CA . SER A 1 189 ? 69.020 -7.090 -87.770 1.00 86.31 189 SER A CA 1
ATOM 1513 C C . SER A 1 189 ? 69.699 -6.118 -88.745 1.00 86.31 189 SER A C 1
ATOM 1515 O O . SER A 1 189 ? 70.481 -6.558 -89.590 1.00 86.31 189 SER A O 1
ATOM 1517 N N . ASP A 1 190 ? 69.502 -4.806 -88.568 1.00 91.50 190 ASP A N 1
ATOM 1518 C CA . ASP A 1 190 ? 70.160 -3.766 -89.366 1.00 91.50 190 ASP A CA 1
ATOM 1519 C C . ASP A 1 190 ? 71.678 -3.768 -89.138 1.00 91.50 190 ASP A C 1
ATOM 1521 O O . ASP A 1 190 ? 72.459 -3.692 -90.089 1.00 91.50 190 ASP A O 1
ATOM 1525 N N . SER A 1 191 ? 72.118 -3.928 -87.885 1.00 89.75 191 SER A N 1
ATOM 1526 C CA . SER A 1 191 ? 73.539 -4.040 -87.540 1.00 89.75 191 SER A CA 1
ATOM 1527 C C . SER A 1 191 ? 74.201 -5.252 -88.206 1.00 89.75 191 SER A C 1
ATOM 1529 O O . SER A 1 191 ? 75.281 -5.116 -88.788 1.00 89.75 191 SER A O 1
ATOM 1531 N N . ILE A 1 192 ? 73.534 -6.413 -88.199 1.00 88.62 192 ILE A N 1
ATOM 1532 C CA . ILE A 1 192 ? 74.007 -7.619 -88.896 1.00 88.62 192 ILE A CA 1
ATOM 1533 C C . ILE A 1 192 ? 74.104 -7.363 -90.407 1.00 88.62 192 ILE A C 1
ATOM 1535 O O . ILE A 1 192 ? 75.109 -7.720 -91.024 1.00 88.62 192 ILE A O 1
ATOM 1539 N N . LEU A 1 193 ? 73.105 -6.707 -91.008 1.00 84.31 193 LEU A N 1
ATOM 1540 C CA . LEU A 1 193 ? 73.099 -6.393 -92.439 1.00 84.31 193 LEU A CA 1
ATOM 1541 C C . LEU A 1 193 ? 74.290 -5.503 -92.832 1.00 84.31 193 LEU A C 1
ATOM 1543 O O . LEU A 1 193 ? 74.983 -5.800 -93.810 1.00 84.31 193 LEU A O 1
ATOM 1547 N N . VAL A 1 194 ? 74.566 -4.454 -92.050 1.00 85.69 194 VAL A N 1
ATOM 1548 C CA . VAL A 1 194 ? 75.722 -3.560 -92.247 1.00 85.69 194 VAL A CA 1
ATOM 1549 C C . VAL A 1 194 ? 77.035 -4.336 -92.138 1.00 85.69 194 VAL A C 1
ATOM 1551 O O . VAL A 1 194 ? 77.929 -4.168 -92.972 1.00 85.69 194 VAL A O 1
ATOM 1554 N N . GLN A 1 195 ? 77.151 -5.238 -91.162 1.00 85.38 195 GLN A N 1
ATOM 1555 C CA . GLN A 1 195 ? 78.348 -6.059 -90.992 1.00 85.38 195 GLN A CA 1
ATOM 1556 C C . GLN A 1 195 ? 78.555 -7.024 -92.172 1.00 85.38 195 GLN A C 1
ATOM 1558 O O . GLN A 1 195 ? 79.670 -7.139 -92.686 1.00 85.38 195 GLN A O 1
ATOM 1563 N N . CYS A 1 196 ? 77.487 -7.643 -92.685 1.00 82.88 196 CYS A N 1
ATOM 1564 C CA . CYS A 1 196 ? 77.535 -8.455 -93.904 1.00 82.88 196 CYS A CA 1
ATOM 1565 C C . CYS A 1 196 ? 77.931 -7.639 -95.148 1.00 82.88 196 CYS A C 1
ATOM 1567 O O . CYS A 1 196 ? 78.695 -8.128 -95.984 1.00 82.88 196 CYS A O 1
ATOM 1569 N N . GLN A 1 197 ? 77.439 -6.403 -95.288 1.00 84.44 197 GLN A N 1
ATOM 1570 C CA . GLN A 1 197 ? 77.828 -5.504 -96.383 1.00 84.44 197 GLN A CA 1
ATOM 1571 C C . GLN A 1 197 ? 79.308 -5.102 -96.296 1.00 84.44 197 GLN A C 1
ATOM 1573 O O . GLN A 1 1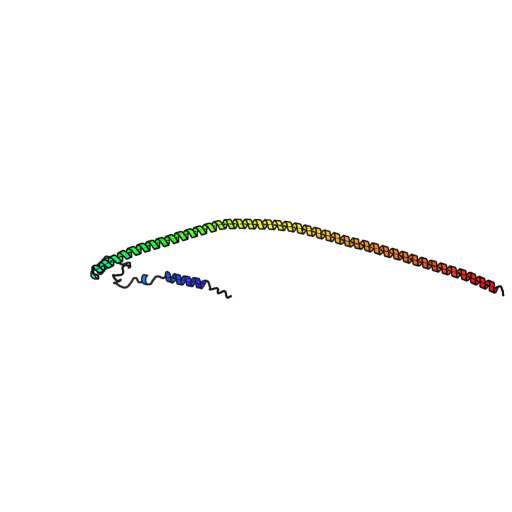97 ? 80.006 -5.135 -97.311 1.00 84.44 197 GLN A O 1
ATOM 1578 N N . SER A 1 198 ? 79.812 -4.794 -95.097 1.00 81.75 198 SER A N 1
ATOM 1579 C CA . SER A 1 198 ? 81.226 -4.472 -94.865 1.00 81.75 198 SER A CA 1
ATOM 1580 C C . SER A 1 198 ? 82.149 -5.647 -95.215 1.00 81.75 198 SER A C 1
ATOM 1582 O O . SER A 1 198 ? 83.105 -5.478 -95.976 1.00 81.75 198 SER A O 1
ATOM 1584 N N . LEU A 1 199 ? 81.816 -6.861 -94.757 1.00 80.38 199 LEU A N 1
ATOM 1585 C CA . LEU A 1 199 ? 82.556 -8.079 -95.109 1.00 80.38 199 LEU A CA 1
ATOM 1586 C C . LEU A 1 199 ? 82.550 -8.337 -96.620 1.00 80.38 199 LEU A C 1
ATOM 1588 O O . LEU A 1 199 ? 83.578 -8.710 -97.184 1.00 80.38 199 LEU A O 1
ATOM 1592 N N . ARG A 1 200 ? 81.423 -8.086 -97.300 1.00 80.94 200 ARG A N 1
ATOM 1593 C CA . ARG A 1 200 ? 81.338 -8.179 -98.765 1.00 80.94 200 ARG A CA 1
ATOM 1594 C C . ARG A 1 200 ? 82.274 -7.179 -99.448 1.00 80.94 200 ARG A C 1
ATOM 1596 O O . ARG A 1 200 ? 82.972 -7.559 -100.383 1.00 80.94 200 ARG A O 1
ATOM 1603 N N . TYR A 1 201 ? 82.319 -5.931 -98.983 1.00 77.31 201 TYR A N 1
ATOM 1604 C CA . TYR A 1 201 ? 83.194 -4.897 -99.545 1.00 77.31 201 TYR A CA 1
ATOM 1605 C C . TYR A 1 201 ? 84.682 -5.243 -99.366 1.00 77.31 201 TYR A C 1
ATOM 1607 O O . TYR A 1 201 ? 85.452 -5.192 -100.326 1.00 77.31 201 TYR A O 1
ATOM 1615 N N . MET A 1 202 ? 85.070 -5.688 -98.166 1.00 76.94 202 MET A N 1
ATOM 1616 C CA . MET A 1 202 ? 86.425 -6.174 -97.871 1.00 76.94 202 MET A CA 1
ATOM 1617 C C . MET A 1 202 ? 86.796 -7.403 -98.711 1.00 76.94 202 MET A C 1
ATOM 1619 O O . MET A 1 202 ? 87.904 -7.468 -99.239 1.00 76.94 202 MET A O 1
ATOM 1623 N N . GLY A 1 203 ? 85.871 -8.350 -98.898 1.00 74.38 203 GLY A N 1
ATOM 1624 C CA . GLY A 1 203 ? 86.081 -9.526 -99.747 1.00 74.38 203 GLY A CA 1
ATOM 1625 C C . GLY A 1 203 ? 86.295 -9.173 -101.223 1.00 74.38 203 GLY A C 1
ATOM 1626 O O . GLY A 1 203 ? 87.198 -9.717 -101.857 1.00 74.38 203 GLY A O 1
ATOM 1627 N N . ILE A 1 204 ? 85.528 -8.216 -101.760 1.00 74.31 204 ILE A N 1
ATOM 1628 C CA . ILE A 1 204 ? 85.718 -7.705 -103.128 1.00 74.31 204 ILE A CA 1
ATOM 1629 C C . ILE A 1 204 ? 87.094 -7.038 -103.263 1.00 74.31 204 ILE A C 1
ATOM 1631 O O . ILE A 1 204 ? 87.797 -7.283 -104.243 1.00 74.31 204 ILE A O 1
ATOM 1635 N N . HIS A 1 205 ? 87.512 -6.237 -102.278 1.00 65.06 205 HIS A N 1
ATOM 1636 C CA . HIS A 1 205 ? 88.822 -5.586 -102.299 1.00 65.06 205 HIS A CA 1
ATOM 1637 C C . HIS A 1 205 ? 89.971 -6.600 -102.197 1.00 65.06 205 HIS A C 1
ATOM 1639 O O . HIS A 1 205 ? 90.919 -6.524 -102.970 1.00 65.06 205 HIS A O 1
ATOM 1645 N N . HIS A 1 206 ? 89.863 -7.594 -101.311 1.00 69.44 206 HIS A N 1
ATOM 1646 C CA . HIS A 1 206 ? 90.860 -8.655 -101.164 1.00 69.44 206 HIS A CA 1
ATOM 1647 C C . HIS A 1 206 ? 90.988 -9.506 -102.436 1.00 69.44 206 HIS A C 1
ATOM 1649 O O . HIS A 1 206 ? 92.096 -9.767 -102.898 1.00 69.44 206 HIS A O 1
ATOM 1655 N N . SER A 1 207 ? 89.864 -9.872 -103.064 1.00 65.12 207 SER A N 1
ATOM 1656 C CA . SER A 1 207 ? 89.860 -10.585 -104.347 1.00 65.12 207 SER A CA 1
ATOM 1657 C C . SER A 1 207 ? 90.505 -9.758 -105.470 1.00 65.12 207 SER A C 1
ATOM 1659 O O . SER A 1 207 ? 91.244 -10.302 -106.292 1.00 65.12 207 SER A O 1
ATOM 1661 N N . ARG A 1 208 ? 90.308 -8.432 -105.463 1.00 62.22 208 ARG A N 1
ATOM 1662 C CA . ARG A 1 208 ? 90.966 -7.501 -106.391 1.00 62.22 208 ARG A CA 1
ATOM 1663 C C . ARG A 1 208 ? 92.480 -7.441 -106.165 1.00 62.22 208 ARG A C 1
ATOM 1665 O O . ARG A 1 208 ? 93.223 -7.550 -107.131 1.00 62.22 208 ARG A O 1
ATOM 1672 N N . THR A 1 209 ? 92.936 -7.371 -104.913 1.00 61.16 209 THR A N 1
ATOM 1673 C CA . THR A 1 209 ? 94.368 -7.389 -104.567 1.00 61.16 209 THR A CA 1
ATOM 1674 C C . THR A 1 209 ? 95.037 -8.713 -104.948 1.00 61.16 209 THR A C 1
ATOM 1676 O O . THR A 1 209 ? 96.124 -8.698 -105.511 1.00 61.16 209 THR A O 1
ATOM 1679 N N . VAL A 1 210 ? 94.386 -9.859 -104.715 1.00 61.78 210 VAL A N 1
ATOM 1680 C CA . VAL A 1 210 ? 94.904 -11.181 -105.122 1.00 61.78 210 VAL A CA 1
ATOM 1681 C C . VAL A 1 210 ? 94.973 -11.312 -106.650 1.00 61.78 210 VAL A C 1
ATOM 1683 O O . VAL A 1 210 ? 95.954 -11.829 -107.176 1.00 61.78 210 VAL A O 1
ATOM 1686 N N . SER A 1 211 ? 93.974 -10.796 -107.375 1.00 59.19 211 SER A N 1
ATOM 1687 C CA . SER A 1 211 ? 93.964 -10.764 -108.847 1.00 59.19 211 SER A CA 1
ATOM 1688 C C . SER A 1 211 ? 95.059 -9.857 -109.427 1.00 59.19 211 SER A C 1
ATOM 1690 O O . SER A 1 211 ? 95.694 -10.209 -110.420 1.00 59.19 211 SER A O 1
ATOM 1692 N N . GLU A 1 212 ? 95.339 -8.716 -108.789 1.00 59.72 212 GLU A N 1
ATOM 1693 C CA . GLU A 1 212 ? 96.467 -7.848 -109.153 1.00 59.72 212 GLU A CA 1
ATOM 1694 C C . GLU A 1 212 ? 97.822 -8.499 -108.835 1.00 59.72 212 GLU A C 1
ATOM 1696 O O . GLU A 1 212 ? 98.751 -8.388 -109.632 1.00 59.72 212 GLU A O 1
ATOM 1701 N N . HIS A 1 213 ? 97.923 -9.258 -107.739 1.00 58.19 213 HIS A N 1
ATOM 1702 C CA . HIS A 1 213 ? 99.143 -9.982 -107.374 1.00 58.19 213 HIS A CA 1
ATOM 1703 C C . HIS A 1 213 ? 99.449 -11.167 -108.310 1.00 58.19 213 HIS A C 1
ATOM 1705 O O . HIS A 1 213 ? 100.616 -11.440 -108.576 1.00 58.19 213 HIS A O 1
ATOM 1711 N N . LEU A 1 214 ? 98.418 -11.836 -108.845 1.00 57.00 214 LEU A N 1
ATOM 1712 C CA . LEU A 1 214 ? 98.533 -12.924 -109.833 1.00 57.00 214 LEU A CA 1
ATOM 1713 C C . LEU A 1 214 ? 98.838 -12.437 -111.260 1.00 57.00 214 LEU A C 1
ATOM 1715 O O . LEU A 1 214 ? 99.290 -13.227 -112.078 1.00 57.00 214 LEU A O 1
ATOM 1719 N N . LYS A 1 215 ? 98.603 -11.155 -111.573 1.00 57.03 215 LYS A N 1
ATOM 1720 C CA . LYS A 1 215 ? 98.977 -10.544 -112.864 1.00 57.03 215 LYS A CA 1
ATOM 1721 C C . LYS A 1 215 ? 100.417 -10.020 -112.911 1.00 57.03 215 LYS A C 1
ATOM 1723 O O . LYS A 1 215 ? 100.869 -9.633 -113.984 1.00 57.03 215 LYS A O 1
ATOM 1728 N N . MET A 1 216 ? 101.114 -9.975 -111.773 1.00 56.84 216 MET A N 1
ATOM 1729 C CA . MET A 1 216 ? 102.519 -9.552 -111.669 1.00 56.84 216 MET A CA 1
ATOM 1730 C C . MET A 1 216 ? 103.515 -10.729 -111.640 1.00 56.84 216 MET A C 1
ATOM 1732 O O . MET A 1 216 ? 104.664 -10.546 -111.240 1.00 56.84 216 MET A O 1
ATOM 1736 N N . GLN A 1 217 ? 103.093 -11.921 -112.070 1.00 48.12 217 GLN A N 1
ATOM 1737 C CA . GLN A 1 217 ? 103.908 -13.135 -112.177 1.00 48.12 217 GLN A CA 1
ATOM 1738 C C . GLN A 1 217 ? 103.780 -13.720 -113.585 1.00 48.12 217 GLN A C 1
ATOM 1740 O O . GLN A 1 217 ? 104.794 -14.260 -114.077 1.00 48.12 217 GLN A O 1
#

Foldseek 3Di:
DDDPCPDPVVVVVVVVVVVCVVPPPDPVVVPPDDDPCPPLPCCVDPPHDPVSNVVVCVVPDDPVVVVVVVVVVVVVVVVVVVVVVVVVVVVVVVVVVVVVVVVVVVVVVVVVVVVVVVVVVVVVVVVVVVVVVVVVVVVVVVVVVVVVVVVVVVVVVVVVVVVVVVVVVVVVVVVVVVVVVVVVVVVVVVVVVVVVVVVVVVVVVVVVVVVVVVVVD

Organism: Rhizophora mucronata (NCBI:txid61149)

Secondary structure (DSSP, 8-state):
-------HHHHHHHHHHHHHHHHSPPGGGT-----S---TT-TTSTT--HHHHHHHHHHH--HHHHHHHHHHHHHHHHHHHHHHHHHHHHHHHHHHHHHHHHHHHHHHHHHHHHHHHHHHHHHHHHHHHHHHHHHHHHHHHHHHHHHHHHHHHHHHHHHHHHHHHHHHHHHHHHHHHHHHHHHHHHHHHHHHHHHHHHHHHHHHHHHHHHHHHHTT-